Protein AF-A0A8H4FIM3-F1 (afdb_monomer_lite)

Structure (mmCIF, N/CA/C/O backbone):
data_AF-A0A8H4FIM3-F1
#
_entry.id   AF-A0A8H4FIM3-F1
#
loop_
_atom_site.group_PDB
_atom_site.id
_atom_site.type_symbol
_atom_site.label_atom_id
_atom_site.label_alt_id
_atom_site.label_comp_id
_atom_site.label_asym_id
_atom_site.label_entity_id
_atom_site.label_seq_id
_atom_site.pdbx_PDB_ins_code
_atom_site.Cartn_x
_atom_site.Cartn_y
_atom_site.Cartn_z
_atom_site.occupancy
_atom_site.B_iso_or_equiv
_atom_site.auth_seq_id
_atom_site.auth_comp_id
_atom_site.auth_asym_id
_atom_site.auth_atom_id
_atom_site.pdbx_PDB_model_num
ATOM 1 N N . MET A 1 1 ? 49.350 -34.057 -36.143 1.00 34.75 1 MET A N 1
ATOM 2 C CA . MET A 1 1 ? 50.775 -33.990 -35.761 1.00 34.75 1 MET A CA 1
ATOM 3 C C . MET A 1 1 ? 50.878 -33.226 -34.455 1.00 34.75 1 MET A C 1
ATOM 5 O O . MET A 1 1 ? 50.631 -32.029 -34.437 1.00 34.75 1 MET A O 1
ATOM 9 N N . CYS A 1 2 ? 51.147 -33.942 -33.369 1.00 22.22 2 CYS A N 1
ATOM 10 C CA . CYS A 1 2 ? 51.612 -33.379 -32.103 1.00 22.22 2 CYS A CA 1
ATOM 11 C C . CYS A 1 2 ? 53.143 -33.305 -32.138 1.00 22.22 2 CYS A C 1
ATOM 13 O O . CYS A 1 2 ? 53.757 -34.149 -32.794 1.00 22.22 2 CYS A O 1
ATOM 15 N N . PRO A 1 3 ? 53.757 -32.430 -31.335 1.00 38.78 3 PRO A N 1
ATOM 16 C CA . PRO A 1 3 ? 55.004 -32.757 -30.675 1.00 38.78 3 PRO A CA 1
ATOM 17 C C . PRO A 1 3 ? 54.752 -33.012 -29.184 1.00 38.78 3 PRO A C 1
ATOM 19 O O . PRO A 1 3 ? 54.222 -32.177 -28.454 1.00 38.78 3 PRO A O 1
ATOM 22 N N . THR A 1 4 ? 55.136 -34.213 -28.775 1.00 30.98 4 THR A N 1
ATOM 23 C CA . THR A 1 4 ? 55.363 -34.700 -27.411 1.00 30.98 4 THR A CA 1
ATOM 24 C C . THR A 1 4 ? 56.831 -34.508 -27.025 1.00 30.98 4 THR A C 1
ATOM 26 O O . THR A 1 4 ? 57.688 -34.670 -27.892 1.00 30.98 4 THR A O 1
ATOM 29 N N . ASN A 1 5 ? 57.100 -34.210 -25.744 1.00 35.09 5 ASN A N 1
ATOM 30 C CA . ASN A 1 5 ? 58.165 -34.764 -24.869 1.00 35.09 5 ASN A CA 1
ATOM 31 C C . ASN A 1 5 ? 58.282 -33.879 -23.602 1.00 35.09 5 ASN A C 1
ATOM 33 O O . ASN A 1 5 ? 58.430 -32.669 -23.724 1.00 35.09 5 ASN A O 1
ATOM 37 N N . ASN A 1 6 ? 57.925 -34.388 -22.410 1.00 34.41 6 ASN A N 1
ATOM 38 C CA . ASN A 1 6 ? 58.752 -35.135 -21.422 1.00 34.41 6 ASN A CA 1
ATOM 39 C C . ASN A 1 6 ? 59.752 -34.214 -20.679 1.00 34.41 6 ASN A C 1
ATOM 41 O O . ASN A 1 6 ? 60.439 -33.449 -21.332 1.00 34.41 6 ASN A O 1
ATOM 45 N N . GLU A 1 7 ? 59.958 -34.213 -19.354 1.00 34.75 7 GLU A N 1
ATOM 46 C CA . GLU A 1 7 ? 59.508 -35.044 -18.227 1.00 34.75 7 GLU A CA 1
ATOM 47 C C . GLU A 1 7 ? 59.895 -34.375 -16.875 1.00 34.75 7 GLU A C 1
ATOM 49 O O . GLU A 1 7 ? 60.956 -33.774 -16.766 1.00 34.75 7 GLU A O 1
ATOM 54 N N . LYS A 1 8 ? 59.029 -34.570 -15.861 1.00 37.69 8 LYS A N 1
ATOM 55 C CA . LYS A 1 8 ? 59.251 -34.845 -14.411 1.00 37.69 8 LYS A CA 1
ATOM 56 C C . LYS A 1 8 ? 60.253 -34.028 -13.566 1.00 37.69 8 LYS A C 1
ATOM 58 O O . LYS A 1 8 ? 61.444 -34.144 -13.777 1.00 37.69 8 LYS A O 1
ATOM 63 N N . VAL A 1 9 ? 59.761 -33.441 -12.458 1.00 36.12 9 VAL A N 1
ATOM 64 C CA . VAL A 1 9 ? 59.949 -33.794 -11.011 1.00 36.12 9 VAL A CA 1
ATOM 65 C C . VAL A 1 9 ? 58.858 -32.976 -10.270 1.00 36.12 9 VAL A C 1
ATOM 67 O O . VAL A 1 9 ? 58.676 -31.813 -10.590 1.00 36.12 9 VAL A O 1
ATOM 70 N N . GLY A 1 10 ? 57.977 -33.427 -9.374 1.00 32.34 10 GLY A N 1
ATOM 71 C CA . GLY A 1 10 ? 58.053 -34.429 -8.320 1.00 32.34 10 GLY A CA 1
ATOM 72 C C . GLY A 1 10 ? 57.840 -33.733 -6.965 1.00 32.34 10 GLY A C 1
ATOM 73 O O . GLY A 1 10 ? 58.798 -33.547 -6.233 1.00 32.34 10 GLY A O 1
ATOM 74 N N . PHE A 1 11 ? 56.603 -33.343 -6.626 1.00 30.97 11 PHE A N 1
ATOM 75 C CA . PHE A 1 11 ? 56.217 -33.008 -5.246 1.00 30.97 11 PHE A CA 1
ATOM 76 C C . PHE A 1 11 ? 54.807 -33.539 -4.959 1.00 30.97 11 PHE A C 1
ATOM 78 O O . PHE A 1 11 ? 53.799 -32.983 -5.390 1.00 30.97 11 PHE A O 1
ATOM 85 N N . LYS A 1 12 ? 54.747 -34.664 -4.241 1.00 35.22 12 LYS A N 1
ATOM 86 C CA . LYS A 1 12 ? 53.548 -35.111 -3.528 1.00 35.22 12 LYS A CA 1
ATOM 87 C C . LYS A 1 12 ? 53.511 -34.361 -2.198 1.00 35.22 12 LYS A C 1
ATOM 89 O O . LYS A 1 12 ? 54.399 -34.562 -1.378 1.00 35.22 12 LYS A O 1
ATOM 94 N N . CYS A 1 13 ? 52.462 -33.582 -1.958 1.00 31.83 13 CYS A N 1
ATOM 95 C CA . CYS A 1 13 ? 52.006 -33.303 -0.601 1.00 31.83 13 CYS A CA 1
ATOM 96 C C . CYS A 1 13 ? 50.478 -33.427 -0.555 1.00 31.83 13 CYS A C 1
ATOM 98 O O . CYS A 1 13 ? 49.736 -32.566 -1.013 1.00 31.83 13 CYS A O 1
ATOM 100 N N . SER A 1 14 ? 50.058 -34.613 -0.125 1.00 34.78 14 SER A N 1
ATOM 101 C CA . SER A 1 14 ? 48.945 -34.912 0.772 1.00 34.78 14 SER A CA 1
ATOM 102 C C . SER A 1 14 ? 47.789 -33.908 0.886 1.00 34.78 14 SER A C 1
ATOM 104 O O . SER A 1 14 ? 47.886 -32.897 1.566 1.00 34.78 14 SER A O 1
ATOM 106 N N . SER A 1 15 ? 46.634 -34.333 0.364 1.00 43.16 15 SER A N 1
ATOM 107 C CA . SER A 1 15 ? 45.347 -34.331 1.074 1.00 43.16 15 SER A CA 1
ATOM 108 C C . SER A 1 15 ? 44.989 -33.070 1.876 1.00 43.16 15 SER A C 1
ATOM 110 O O . SER A 1 15 ? 45.033 -33.062 3.108 1.00 43.16 15 SER A O 1
ATOM 112 N N . THR A 1 16 ? 44.414 -32.089 1.189 1.00 36.38 16 THR A N 1
ATOM 113 C CA . THR A 1 16 ? 43.345 -31.264 1.758 1.00 36.38 16 THR A CA 1
ATOM 114 C C . THR A 1 16 ? 42.061 -31.563 0.998 1.00 36.38 16 THR A C 1
ATOM 116 O O . THR A 1 16 ? 42.017 -31.581 -0.230 1.00 36.38 16 THR A O 1
ATOM 119 N N . ARG A 1 17 ? 41.037 -31.905 1.778 1.00 37.84 17 ARG A N 1
ATOM 120 C CA . ARG A 1 17 ? 39.679 -32.282 1.376 1.00 37.84 17 ARG A CA 1
ATOM 121 C C . ARG A 1 17 ? 39.144 -31.344 0.286 1.00 37.84 17 ARG A C 1
ATOM 123 O O . ARG A 1 17 ? 39.496 -30.165 0.309 1.00 37.84 17 ARG A O 1
ATOM 130 N N . PRO A 1 18 ? 38.244 -31.805 -0.603 1.00 36.66 18 PRO A N 1
ATOM 131 C CA . PRO A 1 18 ? 37.499 -30.882 -1.441 1.00 36.66 18 PRO A CA 1
ATOM 132 C C . PRO A 1 18 ? 36.739 -29.945 -0.500 1.00 36.66 18 PRO A C 1
ATOM 134 O O . PRO A 1 18 ? 35.779 -30.354 0.154 1.00 36.66 18 PRO A O 1
ATOM 137 N N . VAL A 1 19 ? 37.209 -28.700 -0.379 1.00 40.16 19 VAL A N 1
ATOM 138 C CA . VAL A 1 19 ? 36.391 -27.624 0.166 1.00 40.16 19 VAL A CA 1
ATOM 139 C C . VAL A 1 19 ? 35.186 -27.613 -0.743 1.00 40.16 19 VAL A C 1
ATOM 141 O O . VAL A 1 19 ? 35.311 -27.418 -1.955 1.00 40.16 19 VAL A O 1
ATOM 144 N N . ALA A 1 20 ? 34.055 -27.984 -0.150 1.00 37.38 20 ALA A N 1
ATOM 145 C CA . ALA A 1 20 ? 32.772 -28.027 -0.798 1.00 37.38 20 ALA A CA 1
ATOM 146 C C . ALA A 1 20 ? 32.673 -26.826 -1.733 1.00 37.38 20 ALA A C 1
ATOM 148 O O . ALA A 1 20 ? 32.931 -25.693 -1.319 1.00 37.38 20 ALA A O 1
ATOM 149 N N . ARG A 1 21 ? 32.316 -27.091 -2.995 1.00 35.78 21 ARG A N 1
ATOM 150 C CA . ARG A 1 21 ? 31.649 -26.106 -3.837 1.00 35.78 21 ARG A CA 1
ATOM 151 C C . ARG A 1 21 ? 30.596 -25.453 -2.948 1.00 35.78 21 ARG A C 1
ATOM 153 O O . ARG A 1 21 ? 29.530 -26.027 -2.736 1.00 35.78 21 ARG A O 1
ATOM 160 N N . ILE A 1 22 ? 30.912 -24.279 -2.407 1.00 35.31 22 ILE A N 1
ATOM 161 C CA . ILE A 1 22 ? 29.898 -23.331 -1.999 1.00 35.31 22 ILE A CA 1
ATOM 162 C C . ILE A 1 22 ? 29.205 -23.064 -3.318 1.00 35.31 22 ILE A C 1
ATOM 164 O O . ILE A 1 22 ? 29.764 -22.433 -4.214 1.00 35.31 22 ILE A O 1
ATOM 168 N N . LEU A 1 23 ? 28.058 -23.713 -3.483 1.00 34.88 23 LEU A N 1
ATOM 169 C CA . LEU A 1 23 ? 27.083 -23.399 -4.498 1.00 34.88 23 LEU A CA 1
ATOM 170 C C . LEU A 1 23 ? 26.877 -21.893 -4.385 1.00 34.88 23 LEU A C 1
ATOM 172 O O . LEU A 1 23 ? 26.164 -21.423 -3.502 1.00 34.88 23 LEU A O 1
ATOM 176 N N . THR A 1 24 ? 27.567 -21.135 -5.233 1.00 39.78 24 THR A N 1
ATOM 177 C CA . THR A 1 24 ? 27.237 -19.754 -5.524 1.00 39.78 24 THR A CA 1
ATOM 178 C C . THR A 1 24 ? 25.846 -19.829 -6.121 1.00 39.78 24 THR A C 1
ATOM 180 O O . THR A 1 24 ? 25.667 -20.025 -7.322 1.00 39.78 24 THR A O 1
ATOM 183 N N . SER A 1 25 ? 24.831 -19.782 -5.255 1.00 45.75 25 SER A N 1
ATOM 184 C CA . SER A 1 25 ? 23.464 -19.516 -5.662 1.00 45.75 25 SER A CA 1
ATOM 185 C C . SER A 1 25 ? 23.571 -18.263 -6.510 1.00 45.75 25 SER A C 1
ATOM 187 O O . SER A 1 25 ? 23.927 -17.205 -5.986 1.00 45.75 25 SER A O 1
ATOM 189 N N . GLN A 1 26 ? 23.430 -18.417 -7.826 1.00 54.38 26 GLN A N 1
ATOM 190 C CA . GLN A 1 26 ? 23.603 -17.326 -8.771 1.00 54.38 26 GLN A CA 1
ATOM 191 C C . GLN A 1 26 ? 22.839 -16.125 -8.219 1.00 54.38 26 GLN A C 1
ATOM 193 O O . GLN A 1 26 ? 21.641 -16.235 -7.945 1.00 54.38 26 GLN A O 1
ATOM 198 N N . GLN A 1 27 ? 23.546 -15.019 -7.983 1.00 71.19 27 GLN A N 1
ATOM 199 C CA . GLN A 1 27 ? 22.951 -13.778 -7.505 1.00 71.19 27 GLN A CA 1
ATOM 200 C C . GLN A 1 27 ? 21.988 -13.320 -8.599 1.00 71.19 27 GLN A C 1
ATOM 202 O O . GLN A 1 27 ? 22.412 -12.858 -9.662 1.00 71.19 27 GLN A O 1
ATOM 207 N N . ARG A 1 28 ? 20.695 -13.587 -8.405 1.00 68.69 28 ARG A N 1
ATOM 208 C CA . ARG A 1 28 ? 19.663 -13.388 -9.421 1.00 68.69 28 ARG A CA 1
ATOM 209 C C . ARG A 1 28 ? 18.665 -12.350 -8.951 1.00 68.69 28 ARG A C 1
ATOM 211 O O . ARG A 1 28 ? 18.136 -12.445 -7.850 1.00 68.69 28 ARG A O 1
ATOM 218 N N . VAL A 1 29 ? 18.348 -11.422 -9.844 1.00 71.62 29 VAL A N 1
ATOM 219 C CA . VAL A 1 29 ? 17.289 -10.425 -9.686 1.00 71.62 29 VAL A CA 1
ATOM 220 C C . VAL A 1 29 ? 16.285 -10.656 -10.803 1.00 71.62 29 VAL A C 1
ATOM 222 O O . VAL A 1 29 ? 16.638 -10.625 -11.981 1.00 71.62 29 VAL A O 1
ATOM 225 N N . CYS A 1 30 ? 15.032 -10.950 -10.445 1.00 68.56 30 CYS A N 1
ATOM 226 C CA . CYS A 1 30 ? 13.960 -11.211 -11.414 1.00 68.56 30 CYS A CA 1
ATOM 227 C C . CYS A 1 30 ? 14.342 -12.242 -12.507 1.00 68.56 30 CYS A C 1
ATOM 229 O O . CYS A 1 30 ? 14.059 -12.040 -13.683 1.00 68.56 30 CYS A O 1
ATOM 231 N N . LYS A 1 31 ? 14.975 -13.362 -12.113 1.00 71.31 31 LYS A N 1
ATOM 232 C CA . LYS A 1 31 ? 15.470 -14.468 -12.975 1.00 71.31 31 LYS A CA 1
ATOM 233 C C . LYS A 1 31 ? 16.731 -14.177 -13.810 1.00 71.31 31 LYS A C 1
ATOM 235 O O . LYS A 1 31 ? 17.297 -15.127 -14.359 1.00 71.31 31 LYS A O 1
ATOM 240 N N . SER A 1 32 ? 17.236 -12.947 -13.835 1.00 80.75 32 SER A N 1
ATOM 241 C CA . SER A 1 32 ? 18.497 -12.579 -14.503 1.00 80.75 32 SER A CA 1
ATOM 242 C C . SER A 1 32 ? 19.659 -12.542 -13.514 1.00 80.75 32 SER A C 1
ATOM 244 O O . SER A 1 32 ? 19.448 -12.208 -12.351 1.00 80.75 32 SER A O 1
ATOM 246 N N . SER A 1 33 ? 20.881 -12.881 -13.938 1.00 83.50 33 SER A N 1
ATOM 247 C CA . SER A 1 33 ? 22.062 -12.718 -13.079 1.00 83.50 33 SER A CA 1
ATOM 248 C C . SER A 1 33 ? 22.426 -11.240 -12.911 1.00 83.50 33 SER A C 1
ATOM 250 O O . SER A 1 33 ? 22.230 -10.438 -13.827 1.00 83.50 33 SER A O 1
ATOM 252 N N . VAL A 1 34 ? 22.980 -10.890 -11.747 1.00 82.94 34 VAL A N 1
ATOM 253 C CA . VAL A 1 34 ? 23.514 -9.549 -11.446 1.00 82.94 34 VAL A CA 1
ATOM 254 C C . VAL A 1 34 ? 24.510 -9.101 -12.524 1.00 82.94 34 VAL A C 1
ATOM 256 O O . VAL A 1 34 ? 24.355 -8.026 -13.096 1.00 82.94 34 VAL A O 1
ATOM 259 N N . GLU A 1 35 ? 25.454 -9.969 -12.894 1.00 84.19 35 GLU A N 1
ATOM 260 C CA . GLU A 1 35 ? 26.464 -9.711 -13.934 1.00 84.19 35 GLU A CA 1
ATOM 261 C C . GLU A 1 35 ? 25.846 -9.369 -15.297 1.00 84.19 35 GLU A C 1
ATOM 263 O O . GLU A 1 35 ? 26.268 -8.421 -15.955 1.00 84.19 35 GLU A O 1
ATOM 268 N N . HIS A 1 36 ? 24.805 -10.098 -15.714 1.00 85.38 36 HIS A N 1
ATOM 269 C CA . HIS A 1 36 ? 24.139 -9.857 -16.994 1.00 85.38 36 HIS A CA 1
ATOM 270 C C . HIS A 1 36 ? 23.420 -8.502 -17.027 1.00 85.38 36 HIS A C 1
ATOM 272 O O . HIS A 1 36 ? 23.418 -7.805 -18.043 1.00 85.38 36 HIS A O 1
ATOM 278 N N . LEU A 1 37 ? 22.814 -8.112 -15.905 1.00 85.19 37 LEU A N 1
ATOM 279 C CA . LEU A 1 37 ? 22.107 -6.841 -15.769 1.00 85.19 37 LEU A CA 1
ATOM 280 C C . LEU A 1 37 ? 23.054 -5.631 -15.683 1.00 85.19 37 LEU A C 1
ATOM 282 O O . LEU A 1 37 ? 22.629 -4.518 -16.008 1.00 85.19 37 LEU A O 1
ATOM 286 N N . CYS A 1 38 ? 24.319 -5.846 -15.302 1.00 85.94 38 CYS A N 1
ATOM 287 C CA . CYS A 1 38 ? 25.373 -4.830 -15.346 1.00 85.94 38 CYS A CA 1
ATOM 288 C C . CYS A 1 38 ? 25.806 -4.466 -16.777 1.00 85.94 38 CYS A C 1
ATOM 290 O O . CYS A 1 38 ? 26.377 -3.396 -16.980 1.00 85.94 38 CYS A O 1
ATOM 292 N N . ILE A 1 39 ? 25.518 -5.309 -17.776 1.00 86.50 39 ILE A N 1
ATOM 293 C CA . ILE A 1 39 ? 25.865 -5.032 -19.175 1.00 86.50 39 ILE A CA 1
ATOM 294 C C . ILE A 1 39 ? 25.055 -3.815 -19.677 1.00 86.50 39 ILE A C 1
ATOM 296 O O . ILE A 1 39 ? 23.822 -3.780 -19.532 1.00 86.50 39 ILE A O 1
ATOM 300 N N . PRO A 1 40 ? 25.710 -2.801 -20.279 1.00 81.56 40 PRO A N 1
ATOM 301 C CA . PRO A 1 40 ? 25.022 -1.665 -20.882 1.00 81.56 40 PRO A CA 1
ATOM 302 C C . PRO A 1 40 ? 23.959 -2.105 -21.898 1.00 81.56 40 PRO A C 1
ATOM 304 O O . PRO A 1 40 ? 24.161 -3.029 -22.677 1.00 81.56 40 PRO A O 1
ATOM 307 N N . GLY A 1 41 ? 22.798 -1.445 -21.888 1.00 82.62 41 GLY A N 1
ATOM 308 C CA . GLY A 1 41 ? 21.681 -1.767 -22.788 1.00 82.62 41 GLY A CA 1
ATOM 309 C C . GLY A 1 41 ? 20.766 -2.912 -22.329 1.00 82.62 41 GLY A C 1
ATOM 310 O O . GLY A 1 41 ? 19.611 -2.959 -22.755 1.00 82.62 41 GLY A O 1
ATOM 311 N N . THR A 1 42 ? 21.195 -3.774 -21.400 1.00 87.50 42 THR A N 1
ATOM 312 C CA . THR A 1 42 ? 20.335 -4.844 -20.865 1.00 87.50 42 THR A CA 1
ATOM 313 C C . THR A 1 42 ? 19.151 -4.265 -20.088 1.00 87.50 42 THR A C 1
ATOM 315 O O . THR A 1 42 ? 19.323 -3.437 -19.189 1.00 87.50 42 THR A O 1
ATOM 318 N N . LYS A 1 43 ? 17.925 -4.698 -20.396 1.00 85.12 43 LYS A N 1
ATOM 319 C CA . LYS A 1 43 ? 16.712 -4.270 -19.680 1.00 85.12 43 LYS A CA 1
ATOM 320 C C . LYS A 1 43 ? 16.380 -5.236 -18.546 1.00 85.12 43 LYS A C 1
ATOM 322 O O . LYS A 1 43 ? 16.518 -6.446 -18.693 1.00 85.12 43 LYS A O 1
ATOM 327 N N . ILE A 1 44 ? 15.886 -4.697 -17.434 1.00 87.50 44 ILE A N 1
ATOM 328 C CA . ILE A 1 44 ? 15.338 -5.505 -16.340 1.00 87.50 44 ILE A CA 1
ATOM 329 C C . ILE A 1 44 ? 13.880 -5.805 -16.658 1.00 87.50 44 ILE A C 1
ATOM 331 O O . ILE A 1 44 ? 13.098 -4.894 -16.939 1.00 87.50 44 ILE A O 1
ATOM 335 N N . VAL A 1 45 ? 13.513 -7.081 -16.598 1.00 87.81 45 VAL A N 1
ATOM 336 C CA . VAL A 1 45 ? 12.122 -7.516 -16.718 1.00 87.81 45 VAL A CA 1
ATOM 337 C C . VAL A 1 45 ? 11.578 -7.746 -15.317 1.00 87.81 45 VAL A C 1
ATOM 339 O O . VAL A 1 45 ? 11.942 -8.709 -14.649 1.00 87.81 45 VAL A O 1
ATOM 342 N N . PHE A 1 46 ? 10.701 -6.854 -14.866 1.00 88.00 46 PHE A N 1
ATOM 343 C CA . PHE A 1 46 ? 10.062 -6.975 -13.559 1.00 88.00 46 PHE A CA 1
ATOM 344 C C . PHE A 1 46 ? 8.910 -7.981 -13.610 1.00 88.00 46 PHE A C 1
ATOM 346 O O . PHE A 1 46 ? 8.039 -7.904 -14.483 1.00 88.00 46 PHE A O 1
ATOM 353 N N . GLY A 1 47 ? 8.896 -8.913 -12.656 1.00 87.94 47 GLY A N 1
ATOM 354 C CA . GLY A 1 47 ? 7.765 -9.818 -12.454 1.00 87.94 47 GLY A CA 1
ATOM 355 C C . GLY A 1 47 ? 6.522 -9.092 -11.912 1.00 87.94 47 GLY A C 1
ATOM 356 O O . GLY A 1 47 ? 6.633 -7.938 -11.489 1.00 87.94 47 GLY A O 1
ATOM 357 N N . PRO A 1 48 ? 5.350 -9.756 -11.879 1.00 88.94 48 PRO A N 1
ATOM 358 C CA . PRO A 1 48 ? 4.095 -9.154 -11.416 1.00 88.94 48 PRO A CA 1
ATOM 359 C C . PRO A 1 48 ? 4.195 -8.511 -10.026 1.00 88.94 48 PRO A C 1
ATOM 361 O O . PRO A 1 48 ? 3.871 -7.338 -9.878 1.00 88.94 48 PRO A O 1
ATOM 364 N N . GLY A 1 49 ? 4.764 -9.215 -9.039 1.00 88.69 49 GLY A N 1
ATOM 365 C CA . GLY A 1 49 ? 4.940 -8.673 -7.685 1.00 88.69 49 GLY A CA 1
ATOM 366 C C . GLY A 1 49 ? 5.834 -7.429 -7.637 1.00 88.69 49 GLY A C 1
ATOM 367 O O . GLY A 1 49 ? 5.508 -6.451 -6.972 1.00 88.69 49 GLY A O 1
ATOM 368 N N . CYS A 1 50 ? 6.929 -7.409 -8.402 1.00 89.94 50 CYS A N 1
ATOM 369 C CA . CYS A 1 50 ? 7.810 -6.242 -8.481 1.00 89.94 50 CYS A CA 1
ATOM 370 C C . CYS A 1 50 ? 7.114 -5.048 -9.153 1.00 89.94 50 CYS A C 1
ATOM 372 O O . CYS A 1 50 ? 7.238 -3.922 -8.677 1.00 89.94 50 CYS A O 1
ATOM 374 N N . LYS A 1 51 ? 6.344 -5.290 -10.225 1.00 91.88 51 LYS A N 1
ATOM 375 C CA . LYS A 1 51 ? 5.537 -4.252 -10.885 1.00 91.88 51 LYS A CA 1
ATOM 376 C C . LYS A 1 51 ? 4.483 -3.682 -9.940 1.00 91.88 51 LYS A C 1
ATOM 378 O O . LYS A 1 51 ? 4.372 -2.464 -9.842 1.00 91.88 51 LYS A O 1
ATOM 383 N N . ARG A 1 52 ? 3.766 -4.542 -9.212 1.00 94.12 52 ARG A N 1
ATOM 384 C CA . ARG A 1 52 ? 2.818 -4.140 -8.166 1.00 94.12 52 ARG A CA 1
ATOM 385 C C . ARG A 1 52 ? 3.494 -3.225 -7.143 1.00 94.12 52 ARG A C 1
ATOM 387 O O . ARG A 1 52 ? 3.010 -2.122 -6.916 1.00 94.12 52 ARG A O 1
ATOM 394 N N . PHE A 1 53 ? 4.640 -3.626 -6.584 1.00 93.00 53 PHE A N 1
ATOM 395 C CA . PHE A 1 53 ? 5.366 -2.797 -5.614 1.00 93.00 53 PHE A CA 1
ATOM 396 C C . PHE A 1 53 ? 5.810 -1.452 -6.190 1.00 93.00 53 PHE A C 1
ATOM 398 O O . PHE A 1 53 ? 5.685 -0.434 -5.512 1.00 93.00 53 PHE A O 1
ATOM 405 N N . MET A 1 54 ? 6.296 -1.419 -7.434 1.00 93.38 54 MET A N 1
ATOM 406 C CA . MET A 1 54 ? 6.642 -0.157 -8.091 1.00 93.38 54 MET A CA 1
ATOM 407 C C . MET A 1 54 ? 5.431 0.769 -8.209 1.00 93.38 54 MET A C 1
ATOM 409 O O . MET A 1 54 ? 5.536 1.946 -7.873 1.00 93.38 54 MET A O 1
ATOM 413 N N . TRP A 1 55 ? 4.285 0.247 -8.646 1.00 95.62 55 TRP A N 1
ATOM 414 C CA . TRP A 1 55 ? 3.053 1.026 -8.738 1.00 95.62 55 TRP A CA 1
ATOM 415 C C . TRP A 1 55 ? 2.587 1.534 -7.376 1.00 95.62 55 TRP A C 1
ATOM 417 O O . TRP A 1 55 ? 2.305 2.720 -7.236 1.00 95.62 55 TRP A O 1
ATOM 427 N N . GLN A 1 56 ? 2.593 0.680 -6.352 1.00 95.62 56 GLN A N 1
ATOM 428 C CA . GLN A 1 56 ? 2.265 1.089 -4.986 1.00 95.62 56 GLN A CA 1
ATOM 429 C C . GLN A 1 56 ? 3.206 2.182 -4.475 1.00 95.62 56 GLN A C 1
ATOM 431 O O . GLN A 1 56 ? 2.759 3.114 -3.814 1.00 95.62 56 GLN A O 1
ATOM 436 N N . HIS A 1 57 ? 4.500 2.106 -4.792 1.00 94.19 57 HIS A N 1
ATOM 437 C CA . HIS A 1 57 ? 5.468 3.143 -4.432 1.00 94.19 57 HIS A CA 1
ATOM 438 C C . HIS A 1 57 ? 5.170 4.464 -5.144 1.00 94.19 57 HIS A C 1
ATOM 440 O O . HIS A 1 57 ? 5.158 5.518 -4.511 1.00 94.19 57 HIS A O 1
ATOM 446 N N . VAL A 1 58 ? 4.874 4.406 -6.443 1.00 93.50 58 VAL A N 1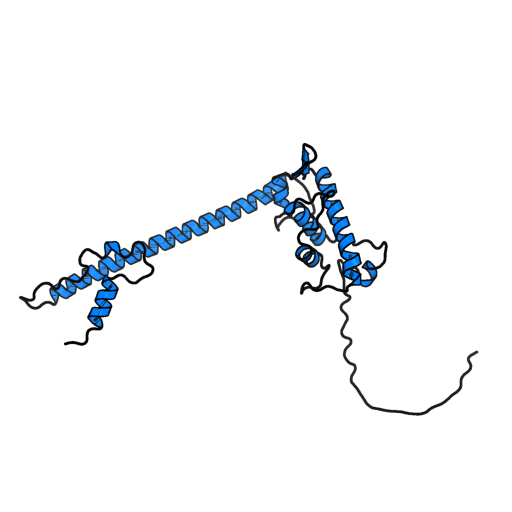
ATOM 447 C CA . VAL A 1 58 ? 4.496 5.573 -7.251 1.00 93.50 58 VAL A CA 1
ATOM 448 C C . VAL A 1 58 ? 3.244 6.252 -6.692 1.00 93.50 58 VAL A C 1
ATOM 450 O O . VAL A 1 58 ? 3.265 7.467 -6.515 1.00 93.50 58 VAL A O 1
ATOM 453 N N . ILE A 1 59 ? 2.205 5.482 -6.356 1.00 94.69 59 ILE A N 1
ATOM 454 C CA . ILE A 1 59 ? 0.949 5.990 -5.782 1.00 94.69 59 ILE A CA 1
ATOM 455 C C . ILE A 1 59 ? 1.195 6.564 -4.381 1.00 94.69 59 ILE A C 1
ATOM 457 O O . ILE A 1 59 ? 0.820 7.699 -4.095 1.00 94.69 59 ILE A O 1
ATOM 461 N N . ARG A 1 60 ? 1.880 5.813 -3.507 1.00 94.06 60 ARG A N 1
ATOM 462 C CA . ARG A 1 60 ? 2.126 6.199 -2.107 1.00 94.06 60 ARG A CA 1
ATOM 463 C C . ARG A 1 60 ? 2.911 7.501 -1.990 1.00 94.06 60 ARG A C 1
ATOM 465 O O . ARG A 1 60 ? 2.628 8.303 -1.107 1.00 94.06 60 ARG A O 1
ATOM 472 N N . PHE A 1 61 ? 3.901 7.701 -2.857 1.00 91.62 61 PHE A N 1
ATOM 473 C CA . PHE A 1 61 ? 4.738 8.904 -2.849 1.00 91.62 61 PHE A CA 1
ATOM 474 C C . PHE A 1 61 ? 4.335 9.935 -3.895 1.00 91.62 61 PHE A C 1
ATOM 476 O O . PHE A 1 61 ? 5.051 10.927 -4.046 1.00 91.62 61 PHE A O 1
ATOM 483 N N . GLN A 1 62 ? 3.216 9.698 -4.586 1.00 90.94 62 GLN A N 1
ATOM 484 C CA . GLN A 1 62 ? 2.655 10.574 -5.607 1.00 90.94 62 GLN A CA 1
ATOM 485 C C . GLN A 1 62 ? 3.718 11.043 -6.607 1.00 90.94 62 GLN A C 1
ATOM 487 O O . GLN A 1 62 ? 3.885 12.234 -6.870 1.00 90.94 62 GLN A O 1
ATOM 492 N N . LEU A 1 63 ? 4.509 10.096 -7.121 1.00 89.12 63 LEU A N 1
ATOM 493 C CA . LEU A 1 63 ? 5.692 10.427 -7.910 1.00 89.12 63 LEU A CA 1
ATOM 494 C C . LEU A 1 63 ? 5.311 11.173 -9.197 1.00 89.12 63 LEU A C 1
ATOM 496 O O . LEU A 1 63 ? 4.435 10.752 -9.952 1.00 89.12 63 LEU A O 1
ATOM 500 N N . CYS A 1 64 ? 6.024 12.267 -9.468 1.00 85.12 64 CYS A N 1
ATOM 501 C CA . CYS A 1 64 ? 5.896 13.058 -10.687 1.00 85.12 64 CYS A CA 1
ATOM 502 C C . CYS A 1 64 ? 7.165 12.904 -11.537 1.00 85.12 64 CYS A C 1
ATOM 504 O O . CYS A 1 64 ? 8.231 13.260 -11.036 1.00 85.12 64 CYS A O 1
ATOM 506 N N . PRO A 1 65 ? 7.079 12.474 -12.814 1.00 79.19 65 PRO A N 1
ATOM 507 C CA . PRO A 1 65 ? 8.237 12.259 -13.686 1.00 79.19 65 PRO A CA 1
ATOM 508 C C . PRO A 1 65 ? 9.193 13.459 -13.760 1.00 79.19 65 PRO A C 1
ATOM 510 O O . PRO A 1 65 ? 10.410 13.275 -13.770 1.00 79.19 65 PRO A O 1
ATOM 513 N N . LYS A 1 66 ? 8.643 14.685 -13.767 1.00 75.69 66 LYS A N 1
ATOM 514 C CA . LYS A 1 66 ? 9.389 15.954 -13.877 1.00 75.69 66 LYS A CA 1
ATOM 515 C C . LYS A 1 66 ? 10.207 16.287 -12.625 1.00 75.69 66 LYS A C 1
ATOM 517 O O . LYS A 1 66 ? 11.242 16.935 -12.724 1.00 75.69 66 LYS A O 1
ATOM 522 N N . HIS A 1 67 ? 9.762 15.820 -11.460 1.00 67.31 67 HIS A N 1
ATOM 523 C CA . HIS A 1 67 ? 10.345 16.153 -10.157 1.00 67.31 67 HIS A CA 1
ATOM 524 C C . HIS A 1 67 ? 10.643 14.900 -9.340 1.00 67.31 67 HIS A C 1
ATOM 526 O O . HIS A 1 67 ? 10.539 14.921 -8.114 1.00 67.31 67 HIS A O 1
ATOM 532 N N . THR A 1 68 ? 10.969 13.787 -10.008 1.00 61.28 68 THR A N 1
ATOM 533 C CA . THR A 1 68 ? 11.147 12.497 -9.337 1.00 61.28 68 THR A CA 1
ATOM 534 C C . THR A 1 68 ? 12.416 12.503 -8.492 1.00 61.28 68 THR A C 1
ATOM 536 O O . THR A 1 68 ? 13.456 11.966 -8.872 1.00 61.28 68 THR A O 1
ATOM 539 N N . ILE A 1 69 ? 12.334 13.101 -7.308 1.00 66.69 69 ILE A N 1
ATOM 540 C CA . ILE A 1 69 ? 13.270 12.842 -6.230 1.00 66.69 69 ILE A CA 1
ATOM 541 C C . ILE A 1 69 ? 12.953 11.427 -5.778 1.00 66.69 69 ILE A C 1
ATOM 543 O O . ILE A 1 69 ? 11.837 11.121 -5.353 1.00 66.69 69 ILE A O 1
ATOM 547 N N . PHE A 1 70 ? 13.929 10.542 -5.939 1.00 69.75 70 PHE A N 1
ATOM 548 C CA . PHE A 1 70 ? 13.794 9.139 -5.594 1.00 69.75 70 PHE A CA 1
ATOM 549 C C . PHE A 1 70 ? 13.628 9.006 -4.069 1.00 69.75 70 PHE A C 1
ATOM 551 O O . PHE A 1 70 ? 14.609 8.913 -3.331 1.00 69.75 70 PHE A O 1
ATOM 558 N N . LYS A 1 71 ? 12.382 9.036 -3.581 1.00 77.06 71 LYS A N 1
ATOM 559 C CA . LYS A 1 71 ? 12.064 8.891 -2.156 1.00 77.06 71 LYS A CA 1
ATOM 560 C C . LYS A 1 71 ? 12.196 7.425 -1.745 1.00 77.06 71 LYS A C 1
ATOM 562 O O . LYS A 1 71 ? 11.721 6.537 -2.453 1.00 77.06 71 LYS A O 1
ATOM 567 N N . ARG A 1 72 ? 12.812 7.196 -0.579 1.00 83.94 72 ARG A N 1
ATOM 568 C CA . ARG A 1 72 ? 12.902 5.888 0.094 1.00 83.94 72 ARG A CA 1
ATOM 569 C C . ARG A 1 72 ? 13.503 4.772 -0.779 1.00 83.94 72 ARG A C 1
ATOM 571 O O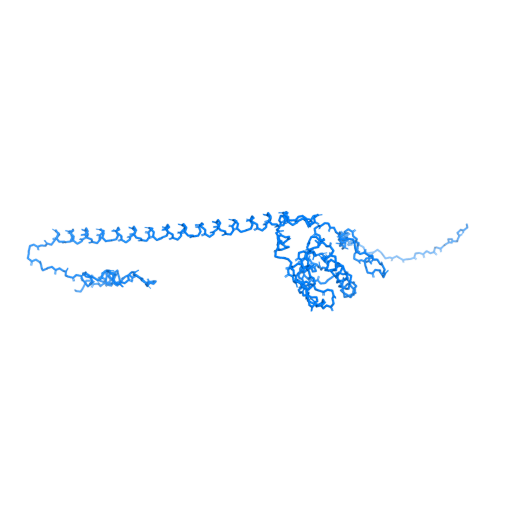 . ARG A 1 72 ? 12.919 3.703 -0.933 1.00 83.94 72 ARG A O 1
ATOM 578 N N . TRP A 1 73 ? 14.696 5.025 -1.333 1.00 85.25 73 TRP A N 1
ATOM 579 C CA . TRP A 1 73 ? 15.453 4.038 -2.125 1.00 85.25 73 TRP A CA 1
ATOM 580 C C . TRP A 1 73 ? 15.629 2.697 -1.412 1.00 85.25 73 TRP A C 1
ATOM 582 O O . TRP A 1 73 ? 15.366 1.670 -2.027 1.00 85.25 73 TRP A O 1
ATOM 592 N N . GLY A 1 74 ? 16.010 2.697 -0.131 1.00 84.88 74 GLY A N 1
ATOM 593 C CA . GLY A 1 74 ? 16.254 1.454 0.609 1.00 84.88 74 GLY A CA 1
ATOM 594 C C . GLY A 1 74 ? 15.051 0.505 0.605 1.00 84.88 74 GLY A C 1
ATOM 595 O O . GLY A 1 74 ? 15.203 -0.681 0.321 1.00 84.88 74 GLY A O 1
ATOM 596 N N . ASP A 1 75 ? 13.845 1.040 0.811 1.00 86.00 75 ASP A N 1
ATOM 597 C CA . ASP A 1 75 ? 12.628 0.227 0.896 1.00 86.00 75 ASP A CA 1
ATOM 598 C C . ASP A 1 75 ? 12.261 -0.410 -0.442 1.00 86.00 75 ASP A C 1
ATOM 600 O O . ASP A 1 75 ? 11.952 -1.602 -0.514 1.00 86.00 75 ASP A O 1
ATOM 604 N N . ILE A 1 76 ? 12.313 0.371 -1.525 1.00 88.25 76 ILE A N 1
ATOM 605 C CA . ILE A 1 76 ? 11.971 -0.162 -2.841 1.00 88.25 76 ILE A CA 1
ATOM 606 C C . ILE A 1 76 ? 13.072 -1.078 -3.374 1.00 88.25 76 ILE A C 1
ATOM 608 O O . ILE A 1 76 ? 12.770 -2.102 -3.981 1.00 88.25 76 ILE A O 1
ATOM 612 N N . ALA A 1 77 ? 14.342 -0.766 -3.114 1.00 88.94 77 ALA A N 1
ATOM 613 C CA . ALA A 1 77 ? 15.453 -1.599 -3.545 1.00 88.94 77 ALA A CA 1
ATOM 614 C C . ALA A 1 77 ? 15.361 -2.999 -2.927 1.00 88.94 77 ALA A C 1
ATOM 616 O O . ALA A 1 77 ? 15.515 -3.990 -3.641 1.00 88.94 77 ALA A O 1
ATOM 617 N N . LEU A 1 78 ? 15.012 -3.093 -1.639 1.00 88.75 78 LEU A N 1
ATOM 618 C CA . LEU A 1 78 ? 14.797 -4.372 -0.967 1.00 88.75 78 LEU A CA 1
ATOM 619 C C . LEU A 1 78 ? 13.619 -5.144 -1.582 1.00 88.75 78 LEU A C 1
ATOM 621 O O . LEU A 1 78 ? 13.757 -6.317 -1.925 1.00 88.75 78 LEU A O 1
ATOM 625 N N . LYS A 1 79 ? 12.475 -4.481 -1.801 1.00 88.06 79 LYS A N 1
ATOM 626 C CA . LYS A 1 79 ? 11.276 -5.106 -2.399 1.00 88.06 79 LYS A CA 1
ATOM 627 C C . LYS A 1 79 ? 11.462 -5.539 -3.855 1.00 88.06 79 LYS A C 1
ATOM 629 O O . LYS A 1 79 ? 10.762 -6.434 -4.323 1.00 88.06 79 LYS A O 1
ATOM 634 N N . LEU A 1 80 ? 12.399 -4.923 -4.572 1.00 88.94 80 LEU A N 1
ATOM 635 C CA . LEU A 1 80 ? 12.760 -5.285 -5.943 1.00 88.94 80 LEU A CA 1
ATOM 636 C C . LEU A 1 80 ? 13.938 -6.264 -6.022 1.00 88.94 80 LEU A C 1
ATOM 638 O O . LEU A 1 80 ? 14.381 -6.574 -7.128 1.00 88.94 80 LEU A O 1
ATOM 642 N N . TYR A 1 81 ? 14.434 -6.758 -4.880 1.00 86.75 81 TYR A N 1
ATOM 643 C CA . TYR A 1 81 ? 15.627 -7.609 -4.791 1.00 86.75 81 TYR A CA 1
ATOM 644 C C . TYR A 1 81 ? 16.878 -6.954 -5.401 1.00 86.75 81 TYR A C 1
ATOM 646 O O . TYR A 1 81 ? 17.815 -7.627 -5.824 1.00 86.75 81 TYR A O 1
ATOM 654 N N . ALA A 1 82 ? 16.892 -5.622 -5.464 1.00 86.38 82 ALA A N 1
ATOM 655 C CA . ALA A 1 82 ? 18.000 -4.825 -5.971 1.00 86.38 82 ALA A CA 1
ATOM 656 C C . ALA A 1 82 ? 19.120 -4.650 -4.937 1.00 86.38 82 ALA A C 1
ATOM 658 O O . ALA A 1 82 ? 20.183 -4.150 -5.275 1.00 86.38 82 ALA A O 1
ATOM 659 N N . VAL A 1 83 ? 18.901 -5.080 -3.699 1.00 88.69 83 VAL A N 1
ATOM 660 C CA . VAL A 1 83 ? 19.913 -5.217 -2.646 1.00 88.69 83 VAL A CA 1
ATOM 661 C C . VAL A 1 83 ? 19.799 -6.613 -2.040 1.00 88.69 83 VAL A C 1
ATOM 663 O O . VAL A 1 83 ? 18.858 -7.357 -2.340 1.00 88.69 83 VAL A O 1
ATOM 666 N N . ARG A 1 84 ? 20.768 -6.990 -1.211 1.00 86.31 84 ARG A N 1
ATOM 667 C CA . ARG A 1 84 ? 20.730 -8.241 -0.455 1.00 86.31 84 ARG A CA 1
ATOM 668 C C . ARG A 1 84 ? 19.626 -8.202 0.616 1.00 86.31 84 ARG A C 1
ATOM 670 O O . ARG A 1 84 ? 19.146 -7.120 0.956 1.00 86.31 84 ARG A O 1
ATOM 677 N N . PRO A 1 85 ? 19.212 -9.358 1.172 1.00 86.06 85 PRO A N 1
ATOM 678 C CA . PRO A 1 85 ? 18.171 -9.407 2.204 1.00 86.06 85 PRO A CA 1
ATOM 679 C C . PRO A 1 85 ? 18.482 -8.598 3.472 1.00 86.06 85 PRO A C 1
ATOM 681 O O . PRO A 1 85 ? 17.560 -8.140 4.135 1.00 86.06 85 PRO A O 1
ATOM 684 N N . ASP A 1 86 ? 19.764 -8.403 3.791 1.00 87.62 86 ASP A N 1
ATOM 685 C CA . ASP A 1 86 ? 20.242 -7.560 4.896 1.00 87.62 86 ASP A CA 1
ATOM 686 C C . ASP A 1 86 ? 20.279 -6.056 4.547 1.00 87.62 86 ASP A C 1
ATOM 688 O O . ASP A 1 86 ? 20.690 -5.236 5.364 1.00 87.62 86 ASP A O 1
ATOM 692 N N . GLY A 1 87 ? 19.863 -5.682 3.332 1.00 86.38 87 GLY A N 1
ATOM 693 C CA . GLY A 1 87 ? 19.885 -4.315 2.817 1.00 86.38 87 GLY A CA 1
ATOM 694 C C . GLY A 1 87 ? 21.233 -3.876 2.241 1.00 86.38 87 GLY A C 1
ATOM 695 O O . GLY A 1 87 ? 21.319 -2.776 1.692 1.00 86.38 87 GLY A O 1
ATOM 696 N N . SER A 1 88 ? 22.274 -4.709 2.320 1.00 87.69 88 SER A N 1
ATOM 697 C CA . SER A 1 88 ? 23.589 -4.377 1.774 1.00 87.69 88 SER A CA 1
ATOM 698 C C . SER A 1 88 ? 23.622 -4.478 0.245 1.00 87.69 88 SER A C 1
ATOM 700 O O . SER A 1 88 ? 22.858 -5.215 -0.389 1.00 87.69 88 SER A O 1
ATOM 702 N N . SER A 1 89 ? 24.514 -3.704 -0.369 1.00 86.81 89 SER A N 1
ATOM 703 C CA . SER A 1 89 ? 24.697 -3.706 -1.819 1.00 86.81 89 SER A CA 1
ATOM 704 C C . SER A 1 89 ? 25.244 -5.042 -2.333 1.00 86.81 89 SER A C 1
ATOM 706 O O . SER A 1 89 ? 25.967 -5.766 -1.640 1.00 86.81 89 SER A O 1
ATOM 708 N N . TRP A 1 90 ? 24.925 -5.374 -3.585 1.00 84.19 90 TRP A N 1
ATOM 709 C CA . TRP A 1 90 ? 25.546 -6.504 -4.270 1.00 84.19 90 TRP A CA 1
ATOM 710 C C . TRP A 1 90 ? 27.013 -6.211 -4.594 1.00 84.19 90 TRP A C 1
ATOM 712 O O . TRP A 1 90 ? 27.869 -7.015 -4.213 1.00 84.19 90 TRP A O 1
ATOM 722 N N . THR A 1 91 ? 27.273 -5.069 -5.245 1.00 84.25 91 THR A N 1
ATOM 723 C CA . THR A 1 91 ? 28.588 -4.498 -5.584 1.00 84.25 91 THR A CA 1
ATOM 724 C C . THR A 1 91 ? 28.462 -2.985 -5.830 1.00 84.25 91 THR A C 1
ATOM 726 O O . THR A 1 91 ? 27.388 -2.490 -6.163 1.00 84.25 91 THR A O 1
ATOM 729 N N . GLU A 1 92 ? 29.565 -2.238 -5.758 1.00 84.44 92 GLU A N 1
ATOM 730 C CA . GLU A 1 92 ? 29.563 -0.796 -6.068 1.00 84.44 92 GLU A CA 1
ATOM 731 C C . GLU A 1 92 ? 29.131 -0.511 -7.520 1.00 84.44 92 GLU A C 1
ATOM 733 O O . GLU A 1 92 ? 28.303 0.359 -7.787 1.00 84.44 92 GLU A O 1
ATOM 738 N N . THR A 1 93 ? 29.621 -1.309 -8.475 1.00 85.25 93 THR A N 1
ATOM 739 C CA . THR A 1 93 ? 29.221 -1.211 -9.888 1.00 85.25 93 THR A CA 1
ATOM 740 C C . THR A 1 93 ? 27.732 -1.490 -10.084 1.00 85.25 93 THR A C 1
ATOM 742 O O . THR A 1 93 ? 27.093 -0.868 -10.932 1.00 85.25 93 THR A O 1
ATOM 745 N N . TRP A 1 94 ? 27.159 -2.407 -9.301 1.00 86.50 94 TRP A N 1
ATOM 746 C CA . TRP A 1 94 ? 25.736 -2.708 -9.361 1.00 86.50 94 TRP A CA 1
ATOM 747 C C . TRP A 1 94 ? 24.890 -1.493 -8.987 1.00 86.50 94 TRP A C 1
ATOM 749 O O . TRP A 1 94 ? 23.961 -1.171 -9.726 1.00 86.50 94 TRP A O 1
ATOM 759 N N . ASP A 1 95 ? 25.230 -0.776 -7.915 1.00 86.19 95 ASP A N 1
ATOM 760 C CA . ASP A 1 95 ? 24.460 0.389 -7.459 1.00 86.19 95 ASP A CA 1
ATOM 761 C C . ASP A 1 95 ? 24.407 1.505 -8.508 1.00 86.19 95 ASP A C 1
ATOM 763 O O . ASP A 1 95 ? 23.347 2.102 -8.735 1.00 86.19 95 ASP A O 1
ATOM 767 N N . LEU A 1 96 ? 25.525 1.728 -9.206 1.00 87.00 96 LEU A N 1
ATOM 768 C CA . LEU A 1 96 ? 25.625 2.691 -10.305 1.00 87.00 96 LEU A CA 1
ATOM 769 C C . LEU A 1 96 ? 24.718 2.330 -11.490 1.00 87.00 96 LEU A C 1
ATOM 771 O O . LEU A 1 96 ? 24.241 3.217 -12.197 1.00 87.00 96 LEU A O 1
ATOM 775 N N . VAL A 1 97 ? 24.453 1.040 -11.707 1.00 88.81 97 VAL A N 1
ATOM 776 C CA . VAL A 1 97 ? 23.697 0.549 -12.866 1.00 88.81 97 VAL A CA 1
ATOM 777 C C . VAL A 1 97 ? 22.221 0.314 -12.543 1.00 88.81 97 VAL A C 1
ATOM 779 O O . VAL A 1 97 ? 21.341 0.648 -13.344 1.00 88.81 97 VAL A O 1
ATOM 782 N N . ILE A 1 98 ? 21.917 -0.261 -11.381 1.00 88.69 98 ILE A N 1
ATOM 783 C CA . ILE A 1 98 ? 20.565 -0.685 -11.013 1.00 88.69 98 ILE A CA 1
ATOM 784 C C . ILE A 1 98 ? 19.660 0.504 -10.711 1.00 88.69 98 ILE A C 1
ATOM 786 O O . ILE A 1 98 ? 18.496 0.529 -11.126 1.00 88.69 98 ILE A O 1
ATOM 790 N N . ARG A 1 99 ? 20.196 1.518 -10.023 1.00 88.62 99 ARG A N 1
ATOM 791 C CA . ARG A 1 99 ? 19.419 2.661 -9.552 1.00 88.62 99 ARG A CA 1
ATOM 792 C C . ARG A 1 99 ? 18.839 3.475 -10.712 1.00 88.62 99 ARG A C 1
ATOM 794 O O . ARG A 1 99 ? 17.620 3.668 -10.712 1.00 88.62 99 ARG A O 1
ATOM 801 N N . PRO A 1 100 ? 19.612 3.853 -11.751 1.00 88.75 100 PRO A N 1
ATOM 802 C CA . PRO A 1 100 ? 19.057 4.515 -12.932 1.00 88.75 100 PRO A CA 1
ATOM 803 C C . PRO A 1 100 ? 18.008 3.676 -13.672 1.00 88.75 100 PRO A C 1
ATOM 805 O O . PRO A 1 100 ? 17.004 4.215 -14.147 1.00 88.75 100 PRO A O 1
ATOM 808 N N . LYS A 1 101 ? 18.191 2.348 -13.753 1.00 90.44 101 LYS A N 1
ATOM 809 C CA . LYS A 1 101 ? 17.225 1.452 -14.414 1.00 90.44 101 LYS A CA 1
ATOM 810 C C . LYS A 1 101 ? 15.892 1.410 -13.664 1.00 90.44 101 LYS A C 1
ATOM 812 O O . LYS A 1 101 ? 14.843 1.548 -14.291 1.00 90.44 101 LYS A O 1
ATOM 817 N N . ILE A 1 102 ? 15.922 1.266 -12.337 1.00 90.44 102 ILE A N 1
ATOM 818 C CA . ILE A 1 102 ? 14.710 1.272 -11.502 1.00 90.44 102 ILE A CA 1
ATOM 819 C C . ILE A 1 102 ? 14.035 2.644 -11.537 1.00 90.44 102 ILE A C 1
ATOM 821 O O . ILE A 1 102 ? 12.818 2.720 -11.692 1.00 90.44 102 ILE A O 1
ATOM 825 N N . GLN A 1 103 ? 14.808 3.731 -11.472 1.00 89.25 103 GLN A N 1
ATOM 826 C CA . GLN A 1 103 ? 14.269 5.088 -11.580 1.00 89.25 103 GLN A CA 1
ATOM 827 C C . GLN A 1 103 ? 13.559 5.309 -12.916 1.00 89.25 103 GLN A C 1
ATOM 829 O O . GLN A 1 103 ? 12.434 5.799 -12.942 1.00 89.25 103 GLN A O 1
ATOM 834 N N . THR A 1 104 ? 14.164 4.872 -14.021 1.00 90.19 104 THR A N 1
ATOM 835 C CA . THR A 1 104 ? 13.544 4.939 -15.352 1.00 90.19 104 THR A CA 1
ATOM 836 C C . THR A 1 104 ? 12.230 4.157 -15.393 1.00 90.19 104 THR A C 1
ATOM 838 O O . THR A 1 104 ? 11.231 4.637 -15.929 1.00 90.19 104 THR A O 1
ATOM 841 N N . ALA A 1 105 ? 12.204 2.965 -14.795 1.00 90.94 105 ALA A N 1
ATOM 842 C CA . ALA A 1 105 ? 11.012 2.129 -14.754 1.00 90.94 105 ALA A CA 1
ATOM 843 C C . ALA A 1 105 ? 9.887 2.762 -13.909 1.00 90.94 105 ALA A C 1
ATOM 845 O O . ALA A 1 105 ? 8.731 2.745 -14.324 1.00 90.94 105 ALA A O 1
ATOM 846 N N . MET A 1 106 ? 10.209 3.389 -12.773 1.00 91.00 106 MET A N 1
ATOM 847 C CA . MET A 1 106 ? 9.223 4.128 -11.976 1.00 91.00 106 MET A CA 1
ATOM 848 C C . MET A 1 106 ? 8.729 5.398 -12.665 1.00 91.00 106 MET A C 1
ATOM 850 O O . MET A 1 106 ? 7.533 5.671 -12.624 1.00 91.00 106 MET A O 1
ATOM 854 N N . ASN A 1 107 ? 9.609 6.150 -13.334 1.00 90.44 107 ASN A N 1
ATOM 855 C CA . ASN A 1 107 ? 9.211 7.324 -14.115 1.00 90.44 107 ASN A CA 1
ATOM 856 C C . ASN A 1 107 ? 8.219 6.936 -15.213 1.00 90.44 107 ASN A C 1
ATOM 858 O O . ASN A 1 107 ? 7.276 7.677 -15.492 1.00 90.44 107 ASN A O 1
ATOM 862 N N . ARG A 1 108 ? 8.402 5.753 -15.810 1.00 92.38 108 ARG A N 1
ATOM 863 C CA . ARG A 1 108 ? 7.448 5.191 -16.762 1.00 92.38 108 ARG A CA 1
ATOM 864 C C . ARG A 1 108 ? 6.096 4.904 -16.109 1.00 92.38 108 ARG A C 1
ATOM 866 O O . ARG A 1 108 ? 5.101 5.385 -16.636 1.00 92.38 108 ARG A O 1
ATOM 873 N N . CYS A 1 109 ? 6.051 4.220 -14.963 1.00 92.62 109 CYS A N 1
ATOM 874 C CA . CYS A 1 109 ? 4.803 4.012 -14.213 1.00 92.62 109 CYS A CA 1
ATOM 875 C C . CYS A 1 109 ? 4.117 5.347 -13.875 1.00 92.62 109 CYS A C 1
ATOM 877 O O . CYS A 1 109 ? 2.951 5.553 -14.190 1.00 92.62 109 CYS A O 1
ATOM 879 N N . ALA A 1 110 ? 4.860 6.306 -13.321 1.00 91.44 110 ALA A N 1
ATOM 880 C CA . ALA A 1 110 ? 4.338 7.632 -13.000 1.00 91.44 110 ALA A CA 1
ATOM 881 C C . ALA A 1 110 ? 3.814 8.383 -14.240 1.00 91.44 110 ALA A C 1
ATOM 883 O O . ALA A 1 110 ? 2.842 9.130 -14.155 1.00 91.44 110 ALA A O 1
ATOM 884 N N . SER A 1 111 ? 4.427 8.190 -15.409 1.00 91.62 111 SER A N 1
ATOM 885 C CA . SER A 1 111 ? 3.937 8.763 -16.670 1.00 91.62 111 SER A CA 1
ATOM 886 C C . SER A 1 111 ? 2.674 8.058 -17.170 1.00 91.62 111 SER A C 1
ATOM 888 O O . SER A 1 111 ? 1.760 8.710 -17.665 1.00 91.62 111 SER A O 1
ATOM 890 N N . GLU A 1 112 ? 2.609 6.734 -17.028 1.00 94.25 112 GLU A N 1
ATOM 891 C CA . GLU A 1 112 ? 1.453 5.913 -17.403 1.00 94.25 112 GLU A CA 1
ATOM 892 C C . GLU A 1 112 ? 0.236 6.168 -16.497 1.00 94.25 112 GLU A C 1
ATOM 894 O O . GLU A 1 112 ? -0.888 6.029 -16.966 1.00 94.25 112 GLU A O 1
ATOM 899 N N . ALA A 1 113 ? 0.433 6.631 -15.258 1.00 93.81 113 ALA A N 1
ATOM 900 C CA . ALA A 1 113 ? -0.644 6.941 -14.313 1.00 93.81 113 ALA A CA 1
ATOM 901 C C . ALA A 1 113 ? -1.706 7.910 -14.873 1.00 93.81 113 ALA A C 1
ATOM 903 O O . ALA A 1 113 ? -2.891 7.720 -14.623 1.00 93.81 113 ALA A O 1
ATOM 904 N N . VAL A 1 114 ? -1.298 8.898 -15.683 1.00 91.62 114 VAL A N 1
ATOM 905 C CA . VAL A 1 114 ? -2.231 9.834 -16.345 1.00 91.62 114 VAL A CA 1
ATOM 906 C C . VAL A 1 114 ? -3.080 9.114 -17.389 1.00 91.62 114 VAL A C 1
ATOM 908 O O . VAL A 1 114 ? -4.288 9.302 -17.455 1.00 91.62 114 VAL A O 1
ATOM 911 N N . LYS A 1 115 ? -2.465 8.231 -18.183 1.00 92.62 115 LYS A N 1
ATOM 912 C CA . LYS A 1 115 ? -3.176 7.446 -19.207 1.00 92.62 115 LYS A CA 1
ATOM 913 C C . LYS A 1 115 ? -4.176 6.469 -18.594 1.00 92.62 115 LYS A C 1
ATOM 915 O O . LYS A 1 115 ? -5.161 6.131 -19.234 1.00 92.62 115 LYS A O 1
ATOM 920 N N . LEU A 1 116 ? -3.892 6.012 -17.378 1.00 94.38 116 LEU A N 1
ATOM 921 C CA . LEU A 1 116 ? -4.745 5.119 -16.600 1.00 94.38 116 LEU A CA 1
ATOM 922 C C . LEU A 1 116 ? -5.807 5.871 -15.779 1.00 94.38 116 LEU A C 1
ATOM 924 O O . LEU A 1 116 ? -6.531 5.233 -15.026 1.00 94.38 116 LEU A O 1
ATOM 928 N N . GLY A 1 117 ? -5.885 7.204 -15.877 1.00 94.12 117 GLY A N 1
ATOM 929 C CA . GLY A 1 117 ? -6.859 8.004 -15.129 1.00 94.12 117 GLY A CA 1
ATOM 930 C C . GLY A 1 117 ? -6.606 8.072 -13.619 1.00 94.12 117 GLY A C 1
ATOM 931 O O . GLY A 1 117 ? -7.458 8.551 -12.886 1.00 94.12 117 GLY A O 1
ATOM 932 N N . LEU A 1 118 ? -5.440 7.625 -13.137 1.00 95.44 118 LEU A N 1
ATOM 933 C CA . LEU A 1 118 ? -5.080 7.677 -11.711 1.00 95.44 118 LEU A CA 1
ATOM 934 C C . LEU A 1 118 ? -4.703 9.090 -11.255 1.00 95.44 118 LEU A C 1
ATOM 936 O O . LEU A 1 118 ? -4.657 9.375 -10.058 1.00 95.44 118 LEU A O 1
ATOM 940 N N . VAL A 1 119 ? -4.331 9.934 -12.217 1.00 94.94 119 VAL A N 1
ATOM 941 C CA . VAL A 1 119 ? -3.818 11.285 -12.010 1.00 94.94 119 VAL A CA 1
ATOM 942 C C . VAL A 1 119 ? -4.440 12.207 -13.045 1.00 94.94 119 VAL A C 1
ATOM 944 O O . VAL A 1 119 ? -4.349 11.931 -14.243 1.00 94.94 119 VAL A O 1
ATOM 947 N N . ARG A 1 120 ? -4.992 13.326 -12.582 1.00 93.31 120 ARG A N 1
ATOM 948 C CA . ARG A 1 120 ? -5.350 14.477 -13.413 1.00 93.31 120 ARG A CA 1
ATOM 949 C C . ARG A 1 120 ? -4.242 15.521 -13.383 1.00 93.31 120 ARG A C 1
ATOM 951 O O . ARG A 1 120 ? -3.493 15.617 -12.411 1.00 93.31 120 ARG A O 1
ATOM 958 N N . GLU A 1 121 ? -4.130 16.285 -14.462 1.00 89.62 121 GLU A N 1
ATOM 959 C CA . GLU A 1 121 ? -3.280 17.475 -14.505 1.00 89.62 121 GLU A CA 1
ATOM 960 C C . GLU A 1 121 ? -4.186 18.710 -14.406 1.00 89.62 121 GLU A C 1
ATOM 962 O O . GLU A 1 121 ? -5.013 18.937 -15.286 1.00 89.62 121 GLU A O 1
ATOM 967 N N . GLU A 1 122 ? -4.055 19.469 -13.317 1.00 88.44 122 GLU A N 1
ATOM 968 C CA . GLU A 1 122 ? -4.822 20.685 -13.010 1.00 88.44 122 GLU A CA 1
ATOM 969 C C . GLU A 1 122 ? -3.818 21.811 -12.733 1.00 88.44 122 GLU A C 1
ATOM 971 O O . GLU A 1 122 ? -2.909 21.638 -11.927 1.00 88.44 122 GLU A O 1
ATOM 976 N N . ASP A 1 123 ? -3.905 22.926 -13.465 1.00 85.38 123 ASP A N 1
ATOM 977 C CA . ASP A 1 123 ? -3.005 24.089 -13.339 1.00 85.38 123 ASP A CA 1
ATOM 978 C C . ASP A 1 123 ? -1.494 23.769 -13.392 1.00 85.38 123 ASP A C 1
ATOM 980 O O . ASP A 1 123 ? -0.650 24.463 -12.828 1.00 85.38 123 ASP A O 1
ATOM 984 N N . GLY A 1 124 ? -1.125 22.705 -14.114 1.00 80.44 124 GLY A N 1
ATOM 985 C CA . GLY A 1 124 ? 0.259 22.232 -14.215 1.00 80.44 124 GLY A CA 1
ATOM 986 C C . GLY A 1 124 ? 0.719 21.363 -13.038 1.00 80.44 124 GLY A C 1
ATOM 987 O O . GLY A 1 124 ? 1.839 20.842 -13.073 1.00 80.44 124 GLY A O 1
ATOM 988 N N . GLU A 1 125 ? -0.145 21.144 -12.048 1.00 84.38 125 GLU A N 1
ATOM 989 C CA . GLU A 1 125 ? 0.048 20.215 -10.943 1.00 84.38 125 GLU A CA 1
ATOM 990 C C . GLU A 1 125 ? -0.631 18.870 -11.208 1.00 84.38 125 GLU A C 1
ATOM 992 O O . GLU A 1 125 ? -1.5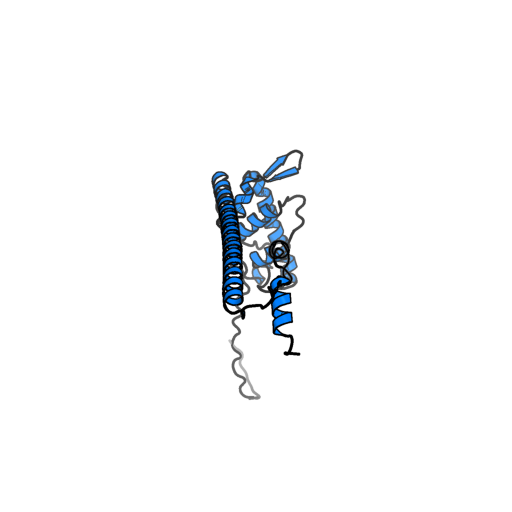75 18.742 -11.985 1.00 84.38 125 GLU A O 1
ATOM 997 N N . ARG A 1 126 ? -0.111 17.821 -10.566 1.00 87.88 126 ARG A N 1
ATOM 998 C CA . ARG A 1 126 ? -0.655 16.466 -10.668 1.00 87.88 126 ARG A CA 1
ATOM 999 C C . ARG A 1 126 ? -1.497 16.149 -9.448 1.00 87.88 126 ARG A C 1
ATOM 1001 O O . ARG A 1 126 ? -0.954 15.992 -8.357 1.00 87.88 126 ARG A O 1
ATOM 1008 N N . VAL A 1 127 ? -2.792 15.968 -9.663 1.00 92.81 127 VAL A N 1
ATOM 1009 C CA . VAL A 1 127 ? -3.756 15.604 -8.626 1.00 92.81 127 VAL A CA 1
ATOM 1010 C C . VAL A 1 127 ? -4.043 14.110 -8.732 1.00 92.81 127 VAL A C 1
ATOM 1012 O O . VAL A 1 127 ? -4.576 13.633 -9.733 1.00 92.81 127 VAL A O 1
ATOM 1015 N N . TRP A 1 128 ? -3.643 13.351 -7.711 1.00 94.19 128 TRP A N 1
ATOM 1016 C CA . TRP A 1 128 ? -3.925 11.917 -7.628 1.00 94.19 128 TRP A CA 1
ATOM 1017 C C . TRP A 1 128 ? -5.369 11.675 -7.211 1.00 94.19 128 TRP A C 1
ATOM 1019 O O . TRP A 1 128 ? -5.840 12.244 -6.226 1.00 94.19 128 TRP A O 1
ATOM 1029 N N . GLU A 1 129 ? -6.043 10.771 -7.913 1.00 96.19 129 GLU A N 1
ATOM 1030 C CA . GLU A 1 129 ? -7.399 10.384 -7.560 1.00 96.19 129 GLU A CA 1
ATOM 1031 C C . GLU A 1 129 ? -7.451 9.701 -6.196 1.00 96.19 129 GLU A C 1
ATOM 1033 O O . GLU A 1 129 ? -6.642 8.825 -5.873 1.00 96.19 129 GLU A O 1
ATOM 1038 N N . ASN A 1 130 ? -8.456 10.052 -5.394 1.00 94.94 130 ASN A N 1
ATOM 1039 C CA . ASN A 1 130 ? -8.607 9.466 -4.064 1.00 94.94 130 ASN A CA 1
ATOM 1040 C C . ASN A 1 130 ? -8.830 7.952 -4.123 1.00 94.94 130 ASN A C 1
ATOM 1042 O O . ASN A 1 130 ? -8.304 7.229 -3.275 1.00 94.94 130 ASN A O 1
ATOM 1046 N N . TRP A 1 131 ? -9.550 7.464 -5.136 1.00 96.06 131 TRP A N 1
ATOM 1047 C CA . TRP A 1 131 ? -9.807 6.037 -5.309 1.00 96.06 131 TRP A CA 1
ATOM 1048 C C . TRP A 1 131 ? -8.537 5.240 -5.638 1.00 96.06 131 TRP A C 1
ATOM 1050 O O . TRP A 1 131 ? -8.444 4.074 -5.260 1.00 96.06 131 TRP A O 1
ATOM 1060 N N . ALA A 1 132 ? -7.511 5.860 -6.239 1.00 96.88 132 ALA A N 1
ATOM 1061 C CA . ALA A 1 132 ? -6.251 5.189 -6.571 1.00 96.88 132 ALA A CA 1
ATOM 1062 C C . ALA A 1 132 ? -5.507 4.674 -5.324 1.00 96.88 132 ALA A C 1
ATOM 1064 O O . ALA A 1 132 ? -4.709 3.738 -5.413 1.00 96.88 132 ALA A O 1
ATOM 1065 N N . LYS A 1 133 ? -5.812 5.222 -4.136 1.00 96.50 133 LYS A N 1
ATOM 1066 C CA . LYS A 1 133 ? -5.322 4.708 -2.848 1.00 96.50 133 LYS A CA 1
ATOM 1067 C C . LYS A 1 133 ? -5.736 3.252 -2.603 1.00 96.50 133 LYS A C 1
ATOM 1069 O O . LYS A 1 133 ? -5.028 2.557 -1.882 1.00 96.50 133 LYS A O 1
ATOM 1074 N N . GLY A 1 134 ? -6.807 2.758 -3.232 1.00 96.31 134 GLY A N 1
ATOM 1075 C CA . GLY A 1 134 ? -7.233 1.358 -3.126 1.00 96.31 134 GLY A CA 1
ATOM 1076 C C . GLY A 1 134 ? -6.178 0.363 -3.594 1.00 96.31 134 GLY A C 1
ATOM 1077 O O . GLY A 1 134 ? -6.027 -0.704 -3.005 1.00 96.31 134 GLY A O 1
ATOM 1078 N N . PHE A 1 135 ? -5.355 0.742 -4.571 1.00 97.38 135 PHE A N 1
ATOM 1079 C CA . PHE A 1 135 ? -4.247 -0.089 -5.047 1.00 97.38 135 PHE A CA 1
ATOM 1080 C C . PHE A 1 135 ? -3.079 -0.186 -4.056 1.00 97.38 135 PHE A C 1
ATOM 1082 O O . PHE A 1 135 ? -2.167 -0.990 -4.244 1.00 97.38 135 PHE A O 1
ATOM 1089 N N . LEU A 1 136 ? -3.091 0.587 -2.965 1.00 96.31 136 LEU A N 1
ATOM 1090 C CA . LEU A 1 136 ? -2.155 0.392 -1.856 1.00 96.31 136 LEU A CA 1
ATOM 1091 C C . LEU A 1 136 ? -2.500 -0.837 -1.004 1.00 96.31 136 LEU A C 1
ATOM 1093 O O . LEU A 1 136 ? -1.660 -1.242 -0.203 1.00 96.31 136 LEU A O 1
ATOM 1097 N N . SER A 1 137 ? -3.688 -1.424 -1.191 1.00 94.75 137 SER A N 1
ATOM 1098 C CA . SER A 1 137 ? -4.112 -2.654 -0.522 1.00 94.75 137 SER A CA 1
ATOM 1099 C C . SER A 1 137 ? -3.211 -3.832 -0.877 1.00 94.75 137 SER A C 1
ATOM 1101 O O . SER A 1 137 ? -2.763 -3.984 -2.020 1.00 94.75 137 SER A O 1
ATOM 1103 N N . ASP A 1 138 ? -2.996 -4.713 0.100 1.00 92.56 138 ASP A N 1
ATOM 1104 C CA . ASP A 1 138 ? -2.231 -5.930 -0.119 1.00 92.56 138 ASP A CA 1
ATOM 1105 C C . ASP A 1 138 ? -2.974 -6.995 -0.942 1.00 92.56 138 ASP A C 1
ATOM 1107 O O . ASP A 1 138 ? -2.341 -7.903 -1.493 1.00 92.56 138 ASP A O 1
ATOM 1111 N N . GLU A 1 139 ? -4.289 -6.855 -1.097 1.00 93.31 139 GLU A N 1
ATOM 1112 C CA . GLU A 1 139 ? -5.106 -7.722 -1.951 1.00 93.31 139 GLU A CA 1
ATOM 1113 C C . GLU A 1 139 ? -4.968 -7.384 -3.445 1.00 93.31 139 GLU A C 1
ATOM 1115 O O . GLU A 1 139 ? -5.276 -8.215 -4.298 1.00 93.31 139 GLU A O 1
ATOM 1120 N N . TRP A 1 140 ? -4.483 -6.186 -3.793 1.00 95.50 140 TRP A N 1
ATOM 1121 C CA . TRP A 1 140 ? -4.320 -5.791 -5.191 1.00 95.50 140 TRP A CA 1
ATOM 1122 C C . TRP A 1 140 ? -3.162 -6.540 -5.850 1.00 95.50 140 TRP A C 1
ATOM 1124 O O . TRP A 1 140 ? -2.016 -6.388 -5.454 1.00 95.50 140 TRP A O 1
ATOM 1134 N N . ASP A 1 141 ? -3.406 -7.321 -6.894 1.00 90.62 141 ASP A N 1
ATOM 1135 C CA . ASP A 1 141 ? -2.391 -8.149 -7.564 1.00 90.62 141 ASP A CA 1
ATOM 1136 C C . ASP A 1 141 ? -1.498 -7.387 -8.569 1.00 90.62 141 ASP A C 1
ATOM 1138 O O . ASP A 1 141 ? -0.480 -7.917 -9.022 1.00 90.62 141 ASP A O 1
ATOM 1142 N N . GLY A 1 142 ? -1.842 -6.138 -8.898 1.00 91.12 142 GLY A N 1
ATOM 1143 C CA . GLY A 1 142 ? -1.131 -5.335 -9.892 1.00 91.12 142 GLY A CA 1
ATOM 1144 C C . GLY A 1 142 ? -1.574 -5.556 -11.342 1.00 91.12 142 GLY A C 1
ATOM 1145 O O . GLY A 1 142 ? -0.856 -5.117 -12.244 1.00 91.12 142 GLY A O 1
ATOM 1146 N N . SER A 1 143 ? -2.689 -6.256 -11.591 1.00 88.75 143 SER A N 1
ATOM 1147 C CA . SER A 1 143 ? -3.125 -6.624 -12.950 1.00 88.75 143 SER A CA 1
ATOM 1148 C C . SER A 1 143 ? -4.104 -5.636 -13.593 1.00 88.75 143 SER A C 1
ATOM 1150 O O . SER A 1 143 ? -4.077 -5.466 -14.812 1.00 88.75 143 SER A O 1
ATOM 1152 N N . THR A 1 144 ? -4.937 -4.964 -12.795 1.00 93.38 144 THR A N 1
ATOM 1153 C CA . THR A 1 144 ? -5.992 -4.055 -13.271 1.00 93.38 144 THR A CA 1
ATOM 1154 C C . THR A 1 144 ? -5.953 -2.704 -12.556 1.00 93.38 144 THR A C 1
ATOM 1156 O O . THR A 1 144 ? -5.575 -2.624 -11.384 1.00 93.38 144 THR A O 1
ATOM 1159 N N . PHE A 1 145 ? -6.363 -1.657 -13.276 1.00 95.00 145 PHE A N 1
ATOM 1160 C CA . PHE A 1 145 ? -6.482 -0.273 -12.805 1.00 95.00 145 PHE A CA 1
ATOM 1161 C C . PHE A 1 145 ? -7.929 0.233 -12.903 1.00 95.00 145 PHE A C 1
ATOM 1163 O O . PHE A 1 145 ? -8.180 1.375 -13.268 1.00 95.00 145 PHE A O 1
ATOM 1170 N N . ASP A 1 146 ? -8.879 -0.647 -12.604 1.00 96.25 146 ASP A N 1
ATOM 1171 C CA . ASP A 1 146 ? -10.306 -0.335 -12.573 1.00 96.25 146 ASP A CA 1
ATOM 1172 C C . ASP A 1 146 ? -10.690 0.462 -11.313 1.00 96.25 146 ASP A C 1
ATOM 1174 O O . ASP A 1 146 ? -10.308 0.101 -10.194 1.00 96.25 146 ASP A O 1
ATOM 1178 N N . GLU A 1 147 ? -11.452 1.541 -11.495 1.00 96.62 147 GLU A N 1
ATOM 1179 C CA . GLU A 1 147 ? -11.867 2.434 -10.409 1.00 96.62 147 GLU A CA 1
ATOM 1180 C C . GLU A 1 147 ? -12.812 1.738 -9.424 1.00 96.62 147 GLU A C 1
ATOM 1182 O O . GLU A 1 147 ? -12.606 1.824 -8.210 1.00 96.62 147 GLU A O 1
ATOM 1187 N N . ASP A 1 148 ? -13.810 1.003 -9.919 1.00 96.88 148 ASP A N 1
ATOM 1188 C CA . ASP A 1 148 ? -14.766 0.297 -9.063 1.00 96.88 148 ASP A CA 1
ATOM 1189 C C . ASP A 1 148 ? -14.060 -0.756 -8.210 1.00 96.88 148 ASP A C 1
ATOM 1191 O O . ASP A 1 148 ? -14.347 -0.913 -7.020 1.00 96.88 148 ASP A O 1
ATOM 1195 N N . TYR A 1 149 ? -13.085 -1.460 -8.785 1.00 96.69 149 TYR A N 1
ATOM 1196 C CA . TYR A 1 149 ? -12.245 -2.381 -8.039 1.00 96.69 149 TYR A CA 1
ATOM 1197 C C . TYR A 1 149 ? -11.427 -1.685 -6.952 1.00 96.69 149 TYR A C 1
ATOM 1199 O O . TYR A 1 149 ? -11.404 -2.157 -5.814 1.00 96.69 149 TYR A O 1
ATOM 1207 N N . ALA A 1 150 ? -10.805 -0.549 -7.261 1.00 96.94 150 ALA A N 1
ATOM 1208 C CA . ALA A 1 150 ? -10.049 0.218 -6.278 1.00 96.94 150 ALA A CA 1
ATOM 1209 C C . ALA A 1 150 ? -10.939 0.724 -5.131 1.00 96.94 150 ALA A C 1
ATOM 1211 O O . ALA A 1 150 ? -10.559 0.627 -3.963 1.00 96.94 150 ALA A O 1
ATOM 1212 N N . ARG A 1 151 ? -12.152 1.197 -5.443 1.00 97.00 151 ARG A N 1
ATOM 1213 C CA . ARG A 1 151 ? -13.149 1.607 -4.444 1.00 97.00 151 ARG A CA 1
ATOM 1214 C C . ARG A 1 151 ? -13.574 0.436 -3.557 1.00 97.00 151 ARG A C 1
ATOM 1216 O O . ARG A 1 151 ? -13.637 0.604 -2.343 1.00 97.00 151 ARG A O 1
ATOM 1223 N N . ARG A 1 152 ? -13.778 -0.765 -4.120 1.00 97.00 152 ARG A N 1
ATOM 1224 C CA . ARG A 1 152 ? -14.040 -1.983 -3.325 1.00 97.00 152 ARG A CA 1
ATOM 1225 C C . ARG A 1 152 ? -12.892 -2.296 -2.365 1.00 97.00 152 ARG A C 1
ATOM 1227 O O . ARG A 1 152 ? -13.146 -2.643 -1.215 1.00 97.00 152 ARG A O 1
ATOM 1234 N N . LEU A 1 153 ? -11.643 -2.165 -2.815 1.00 96.44 153 LEU A N 1
ATOM 1235 C CA . LEU A 1 153 ? -10.471 -2.370 -1.958 1.00 96.44 153 LEU A CA 1
ATOM 1236 C C . LEU A 1 153 ? -10.401 -1.336 -0.826 1.00 96.44 153 LEU A C 1
ATOM 1238 O O . LEU A 1 153 ? -10.116 -1.711 0.308 1.00 96.44 153 LEU A O 1
ATOM 1242 N N . LEU A 1 154 ? -10.702 -0.062 -1.104 1.00 95.62 154 LEU A N 1
ATOM 1243 C CA . LEU A 1 154 ? -10.777 0.979 -0.071 1.00 95.62 154 LEU A CA 1
ATOM 1244 C C . LEU A 1 154 ? -11.875 0.703 0.952 1.00 95.62 154 LEU A C 1
ATOM 1246 O O . LEU A 1 154 ? -11.626 0.829 2.148 1.00 95.62 154 LEU A O 1
ATOM 1250 N N . GLN A 1 155 ? -13.060 0.296 0.491 1.00 95.38 155 GLN A N 1
ATOM 1251 C CA . GLN A 1 155 ? -14.177 -0.004 1.381 1.00 95.38 155 GLN A CA 1
ATOM 1252 C C . GLN A 1 155 ? -13.817 -1.128 2.354 1.00 95.38 155 GLN A C 1
ATOM 1254 O O . GLN A 1 155 ? -14.016 -0.975 3.551 1.00 95.38 155 GLN A O 1
ATOM 1259 N N . LYS A 1 156 ? -13.193 -2.209 1.869 1.00 93.50 156 LYS A N 1
ATOM 1260 C CA . LYS A 1 156 ? -12.742 -3.307 2.736 1.00 93.50 156 LYS A CA 1
ATOM 1261 C C . LYS A 1 156 ? -11.768 -2.855 3.823 1.00 93.50 156 LYS A C 1
ATOM 1263 O O . LYS A 1 156 ? -11.866 -3.326 4.951 1.00 93.50 156 LYS A O 1
ATOM 1268 N N . VAL A 1 157 ? -10.820 -1.977 3.484 1.00 91.81 157 VAL A N 1
ATOM 1269 C CA . VAL A 1 157 ? -9.865 -1.438 4.465 1.00 91.81 157 VAL A CA 1
ATOM 1270 C C . VAL A 1 157 ? -10.603 -0.603 5.511 1.00 91.81 157 VAL A C 1
ATOM 1272 O O . VAL A 1 157 ? -10.388 -0.807 6.700 1.00 91.81 157 VAL A O 1
ATOM 1275 N N . SER A 1 158 ? -11.530 0.259 5.083 1.00 91.38 158 SER A N 1
ATOM 1276 C CA . SER A 1 158 ? -12.366 1.049 5.996 1.00 91.38 158 SER A CA 1
ATOM 1277 C C . SER A 1 158 ? -13.210 0.162 6.916 1.00 91.38 158 SER A C 1
ATOM 1279 O O . SER A 1 158 ? -13.243 0.380 8.124 1.00 91.38 158 SER A O 1
ATOM 1281 N N . ASP A 1 159 ? -13.856 -0.870 6.368 1.00 92.31 159 ASP A N 1
ATOM 1282 C CA . ASP A 1 159 ? -14.702 -1.793 7.129 1.00 92.31 159 ASP A CA 1
ATOM 1283 C C . ASP A 1 159 ? -13.893 -2.567 8.177 1.00 92.31 159 ASP A C 1
ATOM 1285 O O . ASP A 1 159 ? -14.373 -2.792 9.292 1.00 92.31 159 ASP A O 1
ATOM 1289 N N . ALA A 1 160 ? -12.662 -2.961 7.832 1.00 89.69 160 ALA A N 1
ATOM 1290 C CA . ALA A 1 160 ? -11.741 -3.625 8.746 1.00 89.69 160 ALA A CA 1
ATOM 1291 C C . ALA A 1 160 ? -11.301 -2.691 9.886 1.00 89.69 160 ALA A C 1
ATOM 1293 O O . ALA A 1 160 ? -11.373 -3.080 11.051 1.00 89.69 160 ALA A O 1
ATOM 1294 N N . GLU A 1 161 ? -10.918 -1.448 9.577 1.00 90.25 161 GLU A N 1
ATOM 1295 C CA . GLU A 1 161 ? -10.543 -0.448 10.587 1.00 90.25 161 GLU A CA 1
ATOM 1296 C C . GLU A 1 161 ? -11.706 -0.117 11.534 1.00 90.25 161 GLU A C 1
ATOM 1298 O O . GLU A 1 161 ? -11.515 0.006 12.749 1.00 90.25 161 GLU A O 1
ATOM 1303 N N . ASP A 1 162 ? -12.925 -0.013 11.004 1.00 91.62 162 ASP A N 1
ATOM 1304 C CA . ASP A 1 162 ? -14.125 0.216 11.806 1.00 91.62 162 ASP A CA 1
ATOM 1305 C C . ASP A 1 162 ? -14.485 -1.009 12.658 1.00 91.62 162 ASP A C 1
ATOM 1307 O O . ASP A 1 162 ? -14.910 -0.858 13.806 1.00 91.62 162 ASP A O 1
ATOM 1311 N N . ALA A 1 163 ? -14.292 -2.229 12.147 1.00 91.31 163 ALA A N 1
ATOM 1312 C CA . ALA A 1 163 ? -14.470 -3.450 12.929 1.00 91.31 163 ALA A CA 1
ATOM 1313 C C . ALA A 1 163 ? -13.467 -3.536 14.090 1.00 91.31 163 ALA A C 1
ATOM 1315 O O . ALA A 1 163 ? -13.867 -3.838 15.215 1.00 91.31 163 ALA A O 1
ATOM 1316 N N . GLU A 1 164 ? -12.195 -3.205 13.855 1.00 90.88 164 GLU A N 1
ATOM 1317 C CA . GLU A 1 164 ? -11.183 -3.119 14.913 1.00 90.88 164 GLU A CA 1
ATOM 1318 C C . GLU A 1 164 ? -11.511 -2.030 15.939 1.00 90.88 164 GLU A C 1
ATOM 1320 O O . GLU A 1 164 ? -11.341 -2.239 17.142 1.00 90.88 164 GLU A O 1
ATOM 1325 N N . ARG A 1 165 ? -12.000 -0.864 15.493 1.00 91.12 165 ARG A N 1
ATOM 1326 C CA . ARG A 1 165 ? -12.425 0.215 16.397 1.00 91.12 165 ARG A CA 1
ATOM 1327 C C . ARG A 1 165 ? -13.561 -0.247 17.308 1.00 91.12 165 ARG A C 1
ATOM 1329 O O . ARG A 1 165 ? -13.423 -0.124 18.521 1.00 91.12 165 ARG A O 1
ATOM 1336 N N . ARG A 1 166 ? -14.609 -0.855 16.742 1.00 90.69 166 ARG A N 1
ATOM 1337 C CA . ARG A 1 166 ? -15.725 -1.427 17.515 1.00 90.69 166 ARG A CA 1
ATOM 1338 C C . ARG A 1 166 ? -15.261 -2.515 18.485 1.00 90.69 166 ARG A C 1
ATOM 1340 O O . ARG A 1 166 ? -15.749 -2.579 19.607 1.00 90.69 166 ARG A O 1
ATOM 1347 N N . GLY A 1 167 ? -14.300 -3.348 18.078 1.00 90.94 167 GLY A N 1
ATOM 1348 C CA . GLY A 1 167 ? -13.693 -4.351 18.957 1.00 90.94 167 GLY A CA 1
ATOM 1349 C C . GLY A 1 167 ? -13.020 -3.724 20.181 1.00 90.94 167 GLY A C 1
ATOM 1350 O O . GLY A 1 167 ? -13.283 -4.137 21.307 1.00 90.94 167 GLY A O 1
ATOM 1351 N N . ARG A 1 168 ? -12.221 -2.667 19.976 1.00 91.25 168 ARG A N 1
ATOM 1352 C CA . ARG A 1 168 ? -11.568 -1.927 21.071 1.00 91.25 168 ARG A CA 1
ATOM 1353 C C . ARG A 1 168 ? -12.564 -1.247 22.009 1.00 91.25 168 ARG A C 1
ATOM 1355 O O . ARG A 1 168 ? -12.341 -1.230 23.214 1.00 91.25 168 ARG A O 1
ATOM 1362 N N . GLU A 1 169 ? -13.640 -0.681 21.472 1.00 91.38 169 GLU A N 1
ATOM 1363 C CA . GLU A 1 169 ? -14.710 -0.072 22.274 1.00 91.38 169 GLU A CA 1
ATOM 1364 C C . GLU A 1 169 ? -15.389 -1.116 23.166 1.00 91.38 169 GLU A C 1
ATOM 1366 O O . GLU A 1 169 ? -15.467 -0.927 24.376 1.00 91.38 169 GLU A O 1
ATOM 1371 N N . HIS A 1 170 ? -15.757 -2.270 22.605 1.00 92.31 170 HIS A N 1
ATOM 1372 C CA . HIS A 1 170 ? -16.352 -3.361 23.373 1.00 92.31 170 HIS A CA 1
ATOM 1373 C C . HIS A 1 170 ? -15.414 -3.896 24.472 1.00 92.31 170 HIS A C 1
ATOM 1375 O O . HIS A 1 170 ? -15.853 -4.195 25.585 1.00 92.31 170 HIS A O 1
ATOM 1381 N N . ASP A 1 171 ? -14.114 -4.005 24.192 1.00 92.00 171 ASP A N 1
ATOM 1382 C CA . ASP A 1 171 ? -13.132 -4.403 25.203 1.00 92.00 171 ASP A CA 1
ATOM 1383 C C . ASP A 1 171 ? -13.006 -3.359 26.323 1.00 92.00 171 ASP A C 1
ATOM 1385 O O . ASP A 1 171 ? -12.928 -3.728 27.498 1.00 92.00 171 ASP A O 1
ATOM 1389 N N . ASN A 1 172 ? -13.054 -2.066 25.995 1.00 90.12 172 ASN A N 1
ATOM 1390 C CA . ASN A 1 172 ? -13.049 -0.990 26.987 1.00 90.12 172 ASN A CA 1
ATOM 1391 C C . ASN A 1 172 ? -14.312 -1.000 27.860 1.00 90.12 172 ASN A C 1
ATOM 1393 O O . ASN A 1 172 ? -14.211 -0.855 29.082 1.00 90.12 172 ASN A O 1
ATOM 1397 N N . ASP A 1 173 ? -15.482 -1.235 27.267 1.00 93.00 173 ASP A N 1
ATOM 1398 C CA . ASP A 1 173 ? -16.743 -1.368 28.003 1.00 93.00 173 ASP A CA 1
ATOM 1399 C C . ASP A 1 173 ? -16.690 -2.570 28.950 1.00 93.00 173 ASP A C 1
ATOM 1401 O O . ASP A 1 173 ? -17.042 -2.473 30.128 1.00 93.00 173 ASP A O 1
ATOM 1405 N N . ARG A 1 174 ? -16.151 -3.701 28.479 1.00 93.12 174 ARG A N 1
ATOM 1406 C CA . ARG A 1 174 ? -15.944 -4.895 29.305 1.00 93.12 174 ARG A CA 1
ATOM 1407 C C . ARG A 1 174 ? -14.976 -4.635 30.460 1.00 93.12 174 ARG A C 1
ATOM 1409 O O . ARG A 1 174 ? -15.240 -5.076 31.578 1.00 93.12 174 ARG A O 1
ATOM 1416 N N . ILE A 1 175 ? -13.868 -3.933 30.217 1.00 93.19 175 ILE A N 1
ATOM 1417 C CA . ILE A 1 175 ? -12.912 -3.545 31.266 1.00 93.19 175 ILE A CA 1
ATOM 1418 C C . ILE A 1 175 ? -13.598 -2.655 32.307 1.00 93.19 175 ILE A C 1
ATOM 1420 O O . ILE A 1 175 ? -13.402 -2.856 33.507 1.00 93.19 175 ILE A O 1
ATOM 1424 N N . THR A 1 176 ? -14.426 -1.713 31.863 1.00 91.69 176 THR A N 1
ATOM 1425 C CA . THR A 1 176 ? -15.176 -0.805 32.739 1.00 91.69 176 THR A CA 1
ATOM 1426 C C . THR A 1 176 ? -16.180 -1.572 33.597 1.00 91.69 176 THR A C 1
ATOM 1428 O O . THR A 1 176 ? -16.150 -1.453 34.819 1.00 91.69 176 THR A O 1
ATOM 1431 N N . ALA A 1 177 ? -16.970 -2.464 32.998 1.00 92.69 177 ALA A N 1
ATOM 1432 C CA . ALA A 1 177 ? -17.924 -3.300 33.724 1.00 92.69 177 ALA A CA 1
ATOM 1433 C C . ALA A 1 177 ? -17.244 -4.201 34.773 1.00 92.69 177 ALA A C 1
ATOM 1435 O O . ALA A 1 177 ? -17.754 -4.369 35.880 1.00 92.69 177 ALA A O 1
ATOM 1436 N N . ILE A 1 178 ? -16.066 -4.760 34.461 1.00 93.81 178 ILE A N 1
ATOM 1437 C CA . ILE A 1 178 ? -15.275 -5.541 35.425 1.00 93.81 178 ILE A CA 1
ATOM 1438 C C . ILE A 1 178 ? -14.809 -4.662 36.593 1.00 93.81 178 ILE A C 1
ATOM 1440 O O . ILE A 1 178 ? -14.846 -5.110 37.741 1.00 93.81 178 ILE A O 1
ATOM 1444 N N . ARG A 1 179 ? -14.373 -3.424 36.324 1.00 88.44 179 ARG A N 1
ATOM 1445 C CA . ARG A 1 179 ? -13.965 -2.473 37.370 1.00 88.44 179 ARG A CA 1
ATOM 1446 C C . ARG A 1 179 ? -15.133 -2.134 38.295 1.00 88.44 179 ARG A C 1
ATOM 1448 O O . ARG A 1 179 ? -14.990 -2.303 39.500 1.00 88.44 179 ARG A O 1
ATOM 1455 N N . GLU A 1 180 ? -16.290 -1.780 37.745 1.00 88.50 180 GLU A N 1
ATOM 1456 C CA . GLU A 1 180 ? -17.492 -1.475 38.535 1.00 88.50 180 GLU A CA 1
ATOM 1457 C C . GLU A 1 180 ? -17.974 -2.680 39.359 1.00 88.50 180 GLU A C 1
ATOM 1459 O O . GLU A 1 180 ? -18.335 -2.547 40.529 1.00 88.50 180 GLU A O 1
ATOM 1464 N N . ALA A 1 181 ? -17.967 -3.885 38.778 1.00 87.62 181 ALA A N 1
ATOM 1465 C CA . ALA A 1 181 ? -18.343 -5.101 39.497 1.00 87.62 181 ALA A CA 1
ATOM 1466 C C . ALA A 1 181 ? -17.379 -5.399 40.656 1.00 87.62 181 ALA A C 1
ATOM 1468 O O . ALA A 1 181 ? -17.811 -5.781 41.746 1.00 87.62 181 ALA A O 1
ATOM 1469 N N . ARG A 1 182 ? -16.074 -5.189 40.439 1.00 90.12 182 ARG A N 1
ATOM 1470 C CA . ARG A 1 182 ? -15.055 -5.306 41.488 1.00 90.12 182 ARG A CA 1
ATOM 1471 C C . ARG A 1 182 ? -15.296 -4.296 42.608 1.00 90.12 182 ARG A C 1
ATOM 1473 O O . ARG A 1 182 ? -15.160 -4.666 43.768 1.00 90.12 182 ARG A O 1
ATOM 1480 N N . GLU A 1 183 ? -15.643 -3.055 42.279 1.00 80.12 183 GLU A N 1
ATOM 1481 C CA . GLU A 1 183 ? -15.941 -2.016 43.271 1.00 80.12 183 GLU A CA 1
ATOM 1482 C C . GLU A 1 183 ? -17.131 -2.401 44.151 1.00 80.12 183 GLU A C 1
ATOM 1484 O O . GLU A 1 183 ? -16.991 -2.427 45.371 1.00 80.12 183 GLU A O 1
ATOM 1489 N N . LYS A 1 184 ? -18.250 -2.822 43.552 1.00 84.88 184 LYS A N 1
ATOM 1490 C CA . LYS A 1 184 ? -19.433 -3.273 44.308 1.00 84.88 184 LYS A CA 1
ATOM 1491 C C . LYS A 1 184 ? -19.127 -4.447 45.238 1.00 84.88 184 LYS A C 1
ATOM 1493 O O . LYS A 1 184 ? -19.580 -4.469 46.378 1.00 84.88 184 LYS A O 1
ATOM 1498 N N . LEU A 1 185 ? -18.334 -5.412 44.771 1.00 89.06 185 LEU A N 1
ATOM 1499 C CA . LEU A 1 185 ? -17.940 -6.562 45.585 1.00 89.06 185 LEU A CA 1
ATOM 1500 C C . LEU A 1 185 ? -17.048 -6.150 46.766 1.00 89.06 185 LEU A C 1
ATOM 1502 O O . LEU A 1 185 ? -17.190 -6.689 47.861 1.00 89.06 185 LEU A O 1
ATOM 1506 N N . LEU A 1 186 ? -16.146 -5.183 46.571 1.00 83.88 186 LEU A N 1
ATOM 1507 C CA . LEU A 1 186 ? -15.342 -4.636 47.665 1.00 83.88 186 LEU A CA 1
ATOM 1508 C C . LEU A 1 186 ? -16.210 -3.890 48.686 1.00 83.88 186 LEU A C 1
ATOM 1510 O O . LEU A 1 186 ? -16.011 -4.076 49.884 1.00 83.88 186 LEU A O 1
ATOM 1514 N N . GLU A 1 187 ? -17.182 -3.093 48.236 1.00 78.75 187 GLU A N 1
ATOM 1515 C CA . GLU A 1 187 ? -18.142 -2.422 49.124 1.00 78.75 187 GLU A CA 1
ATOM 1516 C C . GLU A 1 187 ? -18.926 -3.425 49.983 1.00 78.75 187 GLU A C 1
ATOM 1518 O O . GLU A 1 187 ? -19.057 -3.230 51.193 1.00 78.75 187 GLU A O 1
ATOM 1523 N N . GLU A 1 188 ? -19.390 -4.528 49.389 1.00 80.44 188 GLU A N 1
ATOM 1524 C CA . GLU A 1 188 ? -20.125 -5.576 50.103 1.00 80.44 188 GLU A CA 1
ATOM 1525 C C . GLU A 1 188 ? -19.246 -6.317 51.122 1.00 80.44 188 GLU A C 1
ATOM 1527 O O . GLU A 1 188 ? -19.676 -6.542 52.256 1.00 80.44 188 GLU A O 1
ATOM 1532 N N . ILE A 1 189 ? -17.995 -6.640 50.767 1.00 79.81 189 ILE A N 1
ATOM 1533 C CA . ILE A 1 189 ? -17.034 -7.254 51.699 1.00 79.81 189 ILE A CA 1
ATOM 1534 C C . ILE A 1 189 ? -16.798 -6.340 52.902 1.00 79.81 189 ILE A C 1
ATOM 1536 O O . ILE A 1 189 ? -16.898 -6.803 54.037 1.00 79.81 189 ILE A O 1
ATOM 1540 N N . PHE A 1 190 ? -16.526 -5.051 52.675 1.00 76.12 190 PHE A N 1
ATOM 1541 C CA . PHE A 1 190 ? -16.281 -4.112 53.771 1.00 76.12 190 PHE A CA 1
ATOM 1542 C C . PHE A 1 190 ? -17.505 -3.952 54.677 1.00 76.12 190 PHE A C 1
ATOM 1544 O O . PHE A 1 190 ? -17.363 -3.932 55.898 1.00 76.12 190 PHE A O 1
ATOM 1551 N N . PHE A 1 191 ? -18.709 -3.905 54.102 1.00 76.38 191 PHE A N 1
ATOM 1552 C CA . PHE A 1 191 ? -19.944 -3.869 54.882 1.00 76.38 191 PHE A CA 1
ATOM 1553 C C . PHE A 1 191 ? -20.114 -5.119 55.759 1.00 76.38 191 PHE A C 1
ATOM 1555 O O . PHE A 1 191 ? -20.455 -5.015 56.938 1.00 76.38 191 PHE A O 1
ATOM 1562 N N . LEU A 1 192 ? -19.866 -6.311 55.207 1.00 77.06 192 LEU A N 1
ATOM 1563 C CA . LEU A 1 192 ? -19.974 -7.564 55.956 1.00 77.06 192 LEU A CA 1
ATOM 1564 C C . LEU A 1 192 ? -18.927 -7.670 57.068 1.00 77.06 192 LEU A C 1
ATOM 1566 O O . LEU A 1 192 ? -19.254 -8.136 58.160 1.00 77.06 192 LEU A O 1
ATOM 1570 N N . GLU A 1 193 ? -17.694 -7.232 56.814 1.00 76.25 193 GLU A N 1
ATOM 1571 C CA . GLU A 1 193 ? -16.645 -7.164 57.833 1.00 76.25 193 GLU A CA 1
ATOM 1572 C C . GLU A 1 193 ? -17.055 -6.261 59.000 1.00 76.25 193 GLU A C 1
ATOM 1574 O O . GLU A 1 193 ? -16.971 -6.699 60.146 1.00 76.25 193 GLU A O 1
ATOM 1579 N N . ASP A 1 194 ? -17.586 -5.066 58.722 1.00 72.94 194 ASP A N 1
ATOM 1580 C CA . ASP A 1 194 ? -18.067 -4.143 59.758 1.00 72.94 194 ASP A CA 1
ATOM 1581 C C . ASP A 1 194 ? -19.177 -4.787 60.615 1.00 72.94 194 ASP A C 1
ATOM 1583 O O . ASP A 1 194 ? -19.147 -4.711 61.847 1.00 72.94 194 ASP A O 1
ATOM 1587 N N . VAL A 1 195 ? -20.128 -5.495 59.991 1.00 73.25 195 VAL A N 1
ATOM 1588 C CA . VAL A 1 195 ? -21.201 -6.215 60.705 1.00 73.25 195 VAL A CA 1
ATOM 1589 C C . VAL A 1 195 ? -20.649 -7.351 61.573 1.00 73.25 195 VAL A C 1
ATOM 1591 O O . VAL A 1 195 ? -21.131 -7.573 62.690 1.00 73.25 195 VAL A O 1
ATOM 1594 N N . ILE A 1 196 ? -19.667 -8.105 61.075 1.00 76.38 196 ILE A N 1
ATOM 1595 C CA . ILE A 1 196 ? -19.030 -9.197 61.824 1.00 76.38 196 ILE A CA 1
ATOM 1596 C C . ILE A 1 196 ? -18.252 -8.638 63.018 1.00 76.38 196 ILE A C 1
ATOM 1598 O O . ILE A 1 196 ? -18.380 -9.169 64.125 1.00 76.38 196 ILE A O 1
ATOM 1602 N N . ASP A 1 197 ? -17.484 -7.571 62.814 1.00 75.12 197 ASP A N 1
ATOM 1603 C CA . ASP A 1 197 ? -16.687 -6.930 63.858 1.00 75.12 197 ASP A CA 1
ATOM 1604 C C . ASP A 1 197 ? -17.571 -6.321 64.950 1.00 75.12 197 ASP A C 1
ATOM 1606 O O . ASP A 1 197 ? -17.286 -6.493 66.139 1.00 75.12 197 ASP A O 1
ATOM 1610 N N . ASP A 1 198 ? -18.689 -5.692 64.582 1.00 74.06 198 ASP A N 1
ATOM 1611 C CA . ASP A 1 198 ? -19.668 -5.183 65.543 1.00 74.06 198 ASP A CA 1
ATOM 1612 C C . ASP A 1 198 ? -20.299 -6.311 66.374 1.00 74.06 198 ASP A C 1
ATOM 1614 O O . ASP A 1 198 ? -20.434 -6.177 67.592 1.00 74.06 198 ASP A O 1
ATOM 1618 N N . ARG A 1 199 ? -20.622 -7.459 65.761 1.00 75.06 199 ARG A N 1
ATOM 1619 C CA . ARG A 1 199 ? -21.157 -8.632 66.483 1.00 75.06 199 ARG A CA 1
ATOM 1620 C C . ARG A 1 199 ? -20.144 -9.286 67.417 1.00 75.06 199 ARG A C 1
ATOM 1622 O O . ARG A 1 199 ? -20.541 -9.911 68.397 1.00 75.06 199 ARG A O 1
ATOM 1629 N N . ARG A 1 200 ? -18.850 -9.185 67.111 1.00 76.25 200 ARG A N 1
ATOM 1630 C CA . ARG A 1 200 ? -17.767 -9.737 67.937 1.00 76.25 200 ARG A CA 1
ATOM 1631 C C . ARG A 1 200 ? -17.371 -8.820 69.095 1.00 76.25 200 ARG A C 1
ATOM 1633 O O . ARG A 1 200 ? -16.559 -9.232 69.925 1.00 76.25 200 ARG A O 1
ATOM 1640 N N . ARG A 1 201 ? -17.916 -7.599 69.188 1.00 70.88 201 ARG A N 1
ATOM 1641 C CA . ARG A 1 201 ? -17.559 -6.681 70.275 1.00 70.88 201 ARG A CA 1
ATOM 1642 C C . ARG A 1 201 ? -18.147 -7.111 71.622 1.00 70.88 201 ARG A C 1
ATOM 1644 O O . ARG A 1 201 ? -19.337 -7.406 71.713 1.00 70.88 201 ARG A O 1
ATOM 1651 N N . PRO A 1 202 ? -17.345 -7.051 72.700 1.00 74.25 202 PRO A N 1
ATOM 1652 C CA . PRO A 1 202 ? -17.859 -7.139 74.059 1.00 74.25 202 PRO A CA 1
ATOM 1653 C C . PRO A 1 202 ? -18.865 -6.016 74.342 1.00 74.25 202 PRO A C 1
ATOM 1655 O O . PRO A 1 202 ? -18.678 -4.875 73.905 1.00 74.25 202 PRO A O 1
ATOM 1658 N N . PHE A 1 203 ? -19.899 -6.319 75.128 1.00 67.94 203 PHE A N 1
ATOM 1659 C CA . PHE A 1 203 ? -20.843 -5.313 75.620 1.00 67.94 203 PHE A CA 1
ATOM 1660 C C . PHE A 1 203 ? -20.090 -4.163 76.314 1.00 67.94 203 PHE A C 1
ATOM 1662 O O . PHE A 1 203 ? -19.315 -4.388 77.240 1.00 67.94 203 PHE A O 1
ATOM 1669 N N . GLY A 1 204 ? -20.316 -2.928 75.850 1.00 69.31 204 GLY A N 1
ATOM 1670 C CA . GLY A 1 204 ? -19.687 -1.712 76.387 1.00 69.31 204 GLY A CA 1
ATOM 1671 C C . GLY A 1 204 ? -18.442 -1.216 75.637 1.00 69.31 204 GLY A C 1
ATOM 1672 O O . GLY A 1 204 ? -17.960 -0.122 75.934 1.00 69.31 204 GLY A O 1
ATOM 1673 N N . ALA A 1 205 ? -17.934 -1.952 74.642 1.00 66.38 205 ALA A N 1
ATOM 1674 C CA . ALA A 1 205 ? -16.839 -1.474 73.799 1.00 66.38 205 ALA A CA 1
ATOM 1675 C C . ALA A 1 205 ? -17.302 -0.328 72.874 1.00 66.38 205 ALA A C 1
ATOM 1677 O O . ALA A 1 205 ? -18.336 -0.423 72.211 1.00 66.38 205 ALA A O 1
ATOM 1678 N N . ARG A 1 206 ? -16.532 0.769 72.813 1.00 62.34 206 ARG A N 1
ATOM 1679 C CA . ARG A 1 206 ? -16.839 1.910 71.932 1.00 62.34 206 ARG A CA 1
ATOM 1680 C C . ARG A 1 206 ? -16.747 1.509 70.452 1.00 62.34 206 ARG A C 1
ATOM 1682 O O . ARG A 1 206 ? -15.868 0.719 70.101 1.00 62.34 206 ARG A O 1
ATOM 1689 N N . PRO A 1 207 ? -17.574 2.105 69.571 1.00 60.53 207 PRO A N 1
ATOM 1690 C CA . PRO A 1 207 ? -17.439 1.915 68.136 1.00 60.53 207 PRO A CA 1
ATOM 1691 C C . PRO A 1 207 ? -16.045 2.294 67.637 1.00 60.53 207 PRO A C 1
ATOM 1693 O O . PRO A 1 207 ? -15.585 3.414 67.874 1.00 60.53 207 PRO A O 1
ATOM 1696 N N . ARG A 1 208 ? -15.368 1.372 66.945 1.00 59.31 208 ARG A N 1
ATOM 1697 C CA . ARG A 1 208 ? -14.088 1.651 66.288 1.00 59.31 208 ARG A CA 1
ATOM 1698 C C . ARG A 1 208 ? -14.412 2.375 64.981 1.00 59.31 208 ARG A C 1
ATOM 1700 O O . ARG A 1 208 ? -14.927 1.766 64.052 1.00 59.31 208 ARG A O 1
ATOM 1707 N N . ARG A 1 209 ? -14.194 3.692 64.934 1.00 54.84 209 ARG A N 1
ATOM 1708 C CA . ARG A 1 209 ? -14.308 4.465 63.689 1.00 54.84 209 ARG A CA 1
ATOM 1709 C C . ARG A 1 209 ? -13.056 4.217 62.862 1.00 54.84 209 ARG A C 1
ATOM 1711 O O . ARG A 1 209 ? -11.971 4.615 63.282 1.00 54.84 209 ARG A O 1
ATOM 1718 N N . TYR A 1 210 ? -13.202 3.574 61.710 1.00 52.97 210 TYR A N 1
ATOM 1719 C CA . TYR A 1 210 ? -12.089 3.428 60.778 1.00 52.97 210 TYR A CA 1
ATOM 1720 C C . TYR A 1 210 ? -11.733 4.789 60.161 1.00 52.97 210 TYR A C 1
ATOM 1722 O O . TYR A 1 210 ? -12.639 5.563 59.818 1.00 52.97 210 TYR A O 1
ATOM 1730 N N . PRO A 1 211 ? -10.437 5.097 59.970 1.00 45.66 211 PRO A N 1
ATOM 1731 C CA . PRO A 1 211 ? -10.040 6.228 59.148 1.00 45.66 211 PRO A CA 1
ATOM 1732 C C . PRO A 1 211 ? -10.517 5.943 57.720 1.00 45.66 211 PRO A C 1
ATOM 1734 O O . PRO A 1 211 ? -10.028 5.026 57.069 1.00 45.66 211 PRO A O 1
ATOM 1737 N N . GLY A 1 212 ? -11.520 6.687 57.254 1.00 48.94 212 GLY A N 1
ATOM 1738 C CA . GLY A 1 212 ? -12.106 6.496 55.925 1.00 48.94 212 GLY A CA 1
ATOM 1739 C C . GLY A 1 212 ? -13.553 6.002 55.902 1.00 48.94 212 GLY A C 1
ATOM 1740 O O . GLY A 1 212 ? -14.091 5.811 54.812 1.00 48.94 212 GLY A O 1
ATOM 1741 N N . GLN A 1 213 ? -14.210 5.853 57.058 1.00 47.75 213 GLN A N 1
ATOM 1742 C CA . GLN A 1 213 ? -15.656 5.623 57.127 1.00 47.75 213 GLN A CA 1
ATOM 1743 C C . GLN A 1 213 ? -16.381 6.802 56.439 1.00 47.75 213 GLN A C 1
ATOM 1745 O O . GLN A 1 213 ? -16.399 7.919 56.954 1.00 47.75 213 GLN A O 1
ATOM 1750 N N . GLY A 1 214 ? -16.881 6.572 55.218 1.00 50.22 214 GLY A N 1
ATOM 1751 C CA . GLY A 1 214 ? -17.474 7.592 54.337 1.00 50.22 214 GLY A CA 1
ATOM 1752 C C . GLY A 1 214 ? -16.550 8.222 53.276 1.00 50.22 214 GLY A C 1
ATOM 1753 O O . GLY A 1 214 ? -17.006 9.091 52.539 1.00 50.22 214 GLY A O 1
ATOM 1754 N N . LEU A 1 215 ? -15.277 7.810 53.157 1.00 48.00 215 LEU A N 1
ATOM 1755 C CA . LEU A 1 215 ? -14.301 8.379 52.199 1.00 48.00 215 LEU A CA 1
ATOM 1756 C C . LEU A 1 215 ? -13.799 7.398 51.126 1.00 48.00 215 LEU A C 1
ATOM 1758 O O . LEU A 1 215 ? -13.006 7.801 50.273 1.00 48.00 215 LEU A O 1
ATOM 1762 N N . VAL A 1 216 ? -14.282 6.149 51.112 1.00 49.09 216 VAL A N 1
ATOM 1763 C CA . VAL A 1 216 ? -13.945 5.148 50.071 1.00 49.09 216 VAL A CA 1
ATOM 1764 C C . VAL A 1 216 ? -14.218 5.696 48.658 1.00 49.09 216 VAL A C 1
ATOM 1766 O O . VAL A 1 216 ? -13.466 5.425 47.727 1.00 49.09 216 VAL A O 1
ATOM 1769 N N . TYR A 1 217 ? -15.210 6.581 48.541 1.00 44.81 217 TYR A N 1
ATOM 1770 C CA . TYR A 1 217 ? -15.681 7.187 47.297 1.00 44.81 217 TYR A CA 1
ATOM 1771 C C . TYR A 1 217 ? -14.669 8.066 46.539 1.00 44.81 217 TYR A C 1
ATOM 1773 O O . TYR A 1 217 ? -14.838 8.272 45.342 1.00 44.81 217 TYR A O 1
ATOM 1781 N N . LYS A 1 218 ? -13.647 8.644 47.195 1.00 45.75 218 LYS A N 1
ATOM 1782 C CA . LYS A 1 218 ? -12.860 9.738 46.577 1.00 45.75 218 LYS A CA 1
ATOM 1783 C C . LYS A 1 218 ? -11.510 9.341 45.978 1.00 45.75 218 LYS A C 1
ATOM 1785 O O . LYS A 1 218 ? -10.960 10.121 45.211 1.00 45.75 218 LYS A O 1
ATOM 1790 N N . TYR A 1 219 ? -10.979 8.165 46.307 1.00 47.16 219 TYR A N 1
ATOM 1791 C CA . TYR A 1 219 ? -9.612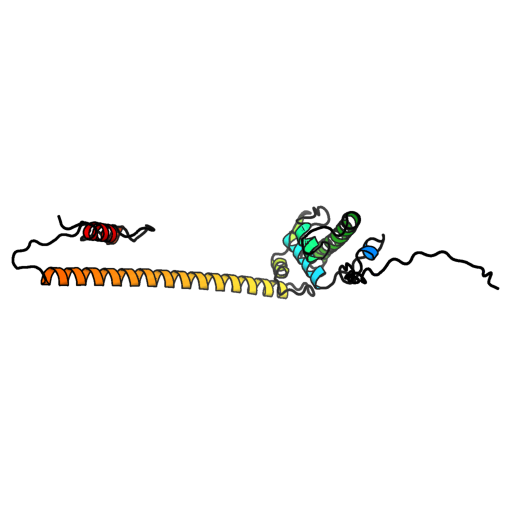 7.784 45.918 1.00 47.16 219 TYR A CA 1
ATOM 1792 C C . TYR A 1 219 ? -9.522 6.823 44.729 1.00 47.16 219 TYR A C 1
ATOM 1794 O O . TYR A 1 219 ? -8.489 6.782 44.069 1.00 47.16 219 TYR A O 1
ATOM 1802 N N . PHE A 1 220 ? -10.589 6.087 44.414 1.00 49.50 220 PHE A N 1
ATOM 1803 C CA . PHE A 1 220 ? -10.559 5.089 43.339 1.00 49.50 220 PHE A CA 1
ATOM 1804 C C . PHE A 1 220 ? -10.868 5.645 41.942 1.00 49.50 220 PHE A C 1
ATOM 1806 O O . PHE A 1 220 ? -10.608 4.976 40.949 1.00 49.50 220 PHE A O 1
ATOM 1813 N N . LEU A 1 221 ? -11.337 6.893 41.845 1.00 47.69 221 LEU A N 1
ATOM 1814 C CA . LEU A 1 221 ? -11.757 7.507 40.580 1.00 47.69 221 LEU A CA 1
ATOM 1815 C C . LEU A 1 221 ? -10.603 8.023 39.692 1.00 47.69 221 LEU A C 1
ATOM 1817 O O . LEU A 1 221 ? -10.876 8.551 38.618 1.00 47.69 221 LEU A O 1
ATOM 1821 N N . GLY A 1 222 ? -9.324 7.887 40.079 1.00 47.41 222 GLY A N 1
ATOM 1822 C CA . GLY A 1 222 ? -8.240 8.379 39.210 1.00 47.41 222 GLY A CA 1
ATOM 1823 C C . GLY A 1 222 ? -6.780 8.130 39.599 1.00 47.41 222 GLY A C 1
ATOM 1824 O O . GLY A 1 222 ? -5.914 8.767 39.007 1.00 47.41 222 GLY A O 1
ATOM 1825 N N . GLY A 1 223 ? -6.468 7.265 40.569 1.00 45.69 223 GLY A N 1
ATOM 1826 C CA . GLY A 1 223 ? -5.080 6.995 40.975 1.00 45.69 223 GLY A CA 1
ATOM 1827 C C . GLY A 1 223 ? -4.653 5.550 40.719 1.00 45.69 223 GLY A C 1
ATOM 1828 O O . GLY A 1 223 ? -5.359 4.631 41.121 1.00 45.69 223 GLY A O 1
ATOM 1829 N N . ASP A 1 224 ? -3.464 5.342 40.144 1.00 50.47 224 ASP A N 1
ATOM 1830 C CA . ASP A 1 224 ? -2.796 4.030 39.995 1.00 50.47 224 ASP A CA 1
ATOM 1831 C C . ASP A 1 224 ? -2.290 3.442 41.339 1.00 50.47 224 ASP A C 1
ATOM 1833 O O . ASP A 1 224 ? -1.343 2.656 41.384 1.00 50.47 224 ASP A O 1
ATOM 1837 N N . GLY A 1 225 ? -2.895 3.836 42.463 1.00 51.69 225 GLY A N 1
ATOM 1838 C CA . GLY A 1 225 ? -2.459 3.487 43.815 1.00 51.69 225 GLY A CA 1
ATOM 1839 C C . GLY A 1 225 ? -3.520 2.723 44.614 1.00 51.69 225 GLY A C 1
ATOM 1840 O O . GLY A 1 225 ? -4.716 2.836 44.333 1.00 51.69 225 GLY A O 1
ATOM 1841 N N . PRO A 1 226 ? -3.114 1.934 45.626 1.00 51.06 226 PRO A N 1
ATOM 1842 C CA . PRO A 1 226 ? -4.050 1.334 46.572 1.00 51.06 226 PRO A CA 1
ATOM 1843 C C . PRO A 1 226 ? -4.846 2.428 47.296 1.00 51.06 226 PRO A C 1
ATOM 1845 O O . PRO A 1 226 ? -4.319 3.491 47.613 1.00 51.06 226 PRO A O 1
ATOM 1848 N N . SER A 1 227 ? -6.131 2.179 47.565 1.00 54.59 227 SER A N 1
ATOM 1849 C CA . SER A 1 227 ? -6.949 3.146 48.305 1.00 54.59 227 SER A CA 1
ATOM 1850 C C . SER A 1 227 ? -6.353 3.438 49.678 1.00 54.59 227 SER A C 1
ATOM 1852 O O . SER A 1 227 ? -5.923 2.502 50.352 1.00 54.59 227 SER A O 1
ATOM 1854 N N . PRO A 1 228 ? -6.422 4.686 50.162 1.00 56.53 228 PRO A N 1
ATOM 1855 C CA . PRO A 1 228 ? -5.991 5.038 51.510 1.00 56.53 228 PRO A CA 1
ATOM 1856 C C . PRO A 1 228 ? -6.691 4.248 52.611 1.00 56.53 228 PRO A C 1
ATOM 1858 O O . PRO A 1 228 ? -6.141 4.115 53.695 1.00 56.53 228 PRO A O 1
ATOM 1861 N N . ALA A 1 229 ? -7.884 3.697 52.358 1.00 54.31 229 ALA A N 1
ATOM 1862 C CA . ALA A 1 229 ? -8.537 2.784 53.295 1.00 54.31 229 ALA A CA 1
ATOM 1863 C C . ALA A 1 229 ? -7.827 1.417 53.347 1.00 54.31 229 ALA A C 1
ATOM 1865 O O . ALA A 1 229 ? -7.685 0.829 54.418 1.00 54.31 229 ALA A O 1
ATOM 1866 N N . ILE A 1 230 ? -7.333 0.932 52.202 1.00 55.53 230 ILE A N 1
ATOM 1867 C CA . ILE A 1 230 ? -6.493 -0.271 52.115 1.00 55.53 230 ILE A CA 1
ATOM 1868 C C . ILE A 1 230 ? -5.119 0.011 52.727 1.00 55.53 230 ILE A C 1
ATOM 1870 O O . ILE A 1 230 ? -4.662 -0.786 53.539 1.00 55.53 230 ILE A O 1
ATOM 1874 N N . GLU A 1 231 ? -4.486 1.146 52.418 1.00 59.94 231 GLU A N 1
ATOM 1875 C CA . GLU A 1 231 ? -3.218 1.535 53.051 1.00 59.94 231 GLU A CA 1
ATOM 1876 C C . GLU A 1 231 ? -3.360 1.687 54.565 1.00 59.94 231 GLU A C 1
ATOM 1878 O O . GLU A 1 231 ? -2.532 1.160 55.300 1.00 59.94 231 GLU A O 1
ATOM 1883 N N . ALA A 1 232 ? -4.425 2.328 55.055 1.00 60.81 232 ALA A N 1
ATOM 1884 C CA . ALA A 1 232 ? -4.678 2.458 56.487 1.00 60.81 232 ALA A CA 1
ATOM 1885 C C . A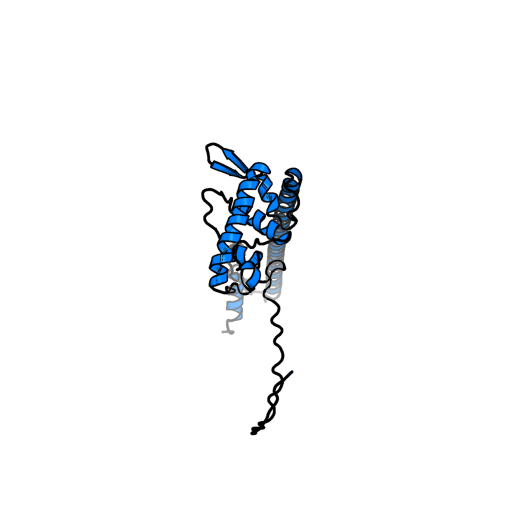LA A 1 232 ? -4.849 1.089 57.159 1.00 60.81 232 ALA A C 1
ATOM 1887 O O . ALA A 1 232 ? -4.294 0.869 58.232 1.00 60.81 232 ALA A O 1
ATOM 1888 N N . ARG A 1 233 ? -5.544 0.143 56.514 1.00 57.94 233 ARG A N 1
ATOM 1889 C CA . ARG A 1 233 ? -5.691 -1.232 57.016 1.00 57.94 233 ARG A CA 1
ATOM 1890 C C . ARG A 1 233 ? -4.387 -2.024 56.975 1.00 57.94 233 ARG A C 1
ATOM 1892 O O . ARG A 1 233 ? -4.103 -2.744 57.925 1.00 57.94 233 ARG A O 1
ATOM 1899 N N . VAL A 1 234 ? -3.579 -1.880 55.924 1.00 59.75 234 VAL A N 1
ATOM 1900 C CA . VAL A 1 234 ? -2.245 -2.500 55.837 1.00 59.75 234 VAL A CA 1
ATOM 1901 C C . VAL A 1 234 ? -1.329 -1.935 56.923 1.00 59.75 234 VAL A C 1
ATOM 1903 O O . VAL A 1 234 ? -0.670 -2.699 57.622 1.00 59.75 234 VAL A O 1
ATOM 1906 N N . LEU A 1 235 ? -1.336 -0.618 57.121 1.00 62.16 235 LEU A N 1
ATOM 1907 C CA . LEU A 1 235 ? -0.556 0.052 58.161 1.00 62.16 235 LEU A CA 1
ATOM 1908 C C . LEU A 1 235 ? -1.027 -0.324 59.572 1.00 62.16 235 LEU A C 1
ATOM 1910 O O . LEU A 1 235 ? -0.202 -0.483 60.468 1.00 62.16 235 LEU A O 1
ATOM 1914 N N . GLU A 1 236 ? -2.332 -0.492 59.787 1.00 62.34 236 GLU A N 1
ATOM 1915 C CA . GLU A 1 236 ? -2.880 -0.912 61.080 1.00 62.34 236 GLU A CA 1
ATOM 1916 C C . GLU A 1 236 ? -2.619 -2.400 61.359 1.00 62.34 236 GLU A C 1
ATOM 1918 O O . GLU A 1 236 ? -2.270 -2.745 62.485 1.00 62.34 236 GLU A O 1
ATOM 1923 N N . ALA A 1 237 ? -2.670 -3.267 60.343 1.00 57.50 237 ALA A N 1
ATOM 1924 C CA . ALA A 1 237 ? -2.276 -4.675 60.451 1.00 57.50 237 ALA A CA 1
ATOM 1925 C C . ALA A 1 237 ? -0.763 -4.863 60.679 1.00 57.50 237 ALA A C 1
ATOM 1927 O O . ALA A 1 237 ? -0.344 -5.871 61.245 1.00 57.50 237 ALA A O 1
ATOM 1928 N N . GLN A 1 238 ? 0.057 -3.898 60.252 1.00 58.00 238 GLN A N 1
ATOM 1929 C CA . GLN A 1 238 ? 1.505 -3.883 60.475 1.00 58.00 238 GLN A CA 1
ATOM 1930 C C . GLN A 1 238 ? 1.918 -3.270 61.817 1.00 58.00 238 GLN A C 1
ATOM 1932 O O . GLN A 1 238 ? 3.103 -3.324 62.149 1.00 58.00 238 GLN A O 1
ATOM 1937 N N . ARG A 1 239 ? 0.993 -2.708 62.612 1.00 54.91 239 ARG A N 1
ATOM 1938 C CA . ARG A 1 239 ? 1.329 -2.273 63.973 1.00 54.91 239 ARG A CA 1
ATOM 1939 C C . ARG A 1 239 ? 1.535 -3.510 64.853 1.00 54.91 239 ARG A C 1
ATOM 1941 O O . ARG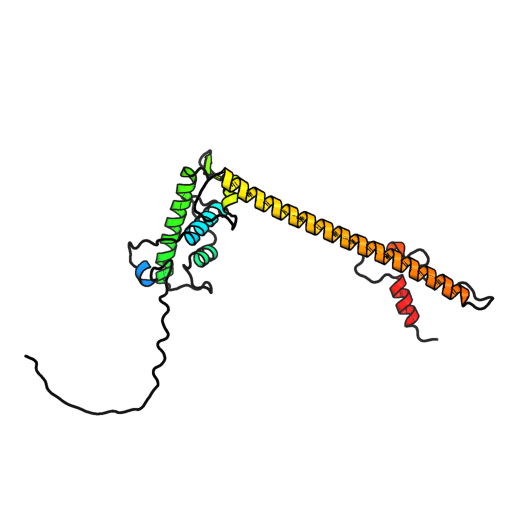 A 1 239 ? 0.571 -4.238 65.089 1.00 54.91 239 ARG A O 1
ATOM 1948 N N . PRO A 1 240 ? 2.757 -3.756 65.364 1.00 46.03 240 PRO A N 1
ATOM 1949 C CA . PRO A 1 240 ? 2.955 -4.768 66.388 1.00 46.03 240 PRO A CA 1
ATOM 1950 C C . PRO A 1 240 ? 2.105 -4.358 67.586 1.00 46.03 240 PRO A C 1
ATOM 1952 O O . PRO A 1 240 ? 2.090 -3.176 67.929 1.00 46.03 240 PRO A O 1
ATOM 1955 N N . TYR A 1 241 ? 1.386 -5.310 68.178 1.00 51.25 241 TYR A N 1
ATOM 1956 C CA . TYR A 1 241 ? 0.614 -5.106 69.400 1.00 51.25 241 TYR A CA 1
ATOM 1957 C C . TYR A 1 241 ? 1.489 -4.399 70.454 1.00 51.25 241 TYR A C 1
ATOM 1959 O O . TYR A 1 241 ? 2.365 -5.026 71.050 1.00 51.25 241 TYR A O 1
ATOM 1967 N N . LEU A 1 242 ? 1.275 -3.092 70.619 1.00 42.78 242 LEU A N 1
ATOM 1968 C CA . LEU A 1 242 ? 1.793 -2.250 71.697 1.00 42.78 242 LEU A CA 1
ATOM 1969 C C . LEU A 1 242 ? 0.642 -1.948 72.651 1.00 42.78 242 LEU A C 1
ATOM 1971 O O . LEU A 1 242 ? -0.455 -1.613 72.142 1.00 42.78 242 LEU A O 1
#

pLDDT: mean 76.59, std 19.93, range [22.22, 97.38]

Organism: Colletotrichum gloeosporioides (NCBI:txid474922)

Secondary structure (DSSP, 8-state):
---------------------------EETTEEHHHHHSTTPPP---HHHHHHHHHHHHHTT--GGG---TTHHHHHHHTTSS-TTS--S-HHHHHHHHHHHHHHHHHHHHHHHHTTSEEEETTEEEE-GGGGGGGSTT--SS---HHHHHHHHHHHHHHHHHHHHHHHHHHHHHHHHHHHHHHHHHHHHHHHHHHHHHTSPTTPPP---TTTTTGGGTTTT-SS--HHHHHHHHHHTS---

Sequence (242 aa):
MCPTNNEKVGFKCSSTRPVARILTSQQRVCKSSVEHLCIPGTKIVFGPGCKRFMWQHVIRFQLCPKHTIFKRWGDIALKLYAVRPDGSSWTETWDLVIRPKIQTAMNRCASEAVKLGLVREEDGERVWENWAKGFLSDEWDGSTFDEDYARRLLQKVSDAEDAERRGREHDNDRITAIREAREKLLEEIFFLEDVIDDRRRPFGARPRRYPGQGLVYKYFLGGDGPSPAIEARVLEAQRPYL

Radius of gyration: 37.32 Å; chains: 1; bounding box: 81×59×112 Å

Foldseek 3Di:
DDDDDDDDDDDDDDDDDPPDPPPPPFLDFQNHGLVQLLDPPDADDADLQLLLLLLLVCQVVVAALVPGPPPPCQVSCCSRSLDPVVSHHPDPSSCVRVVVNSNVVSSVSSVCCVVLVQWDQDPNDTDGDPLSCLSNAPPNRNPDSDSVNSVVSVVVVVVVVVVVVVVVVVVVVVVVVVVVVVVVVVVVVVVVVLVVVVVPDDPPDDDDDQPQPPPQPPAPPDDPDDDVSVVSVVVVVPDDDD